Protein 2HY5 (pdb70)

Radius of gyration: 20.56 Å; Cα contacts (8 Å, |Δi|>4): 750; chains: 3; bounding box: 56×55×52 Å

B-factor: mean 17.81, std 13.57, range [3.97, 91.99]

InterPro domains:
  IPR003787 Sulphur relay, DsrE/F-like [PF02635] (1-128)
  IPR017463 Sulphur relay, TusD/DsrE [TIGR03012] (2-128)
  IPR027396 DsrEFH-like [G3DSA:3.40.1260.10] (1-128)
  IPR027396 DsrEFH-like [SSF75169] (1-128)

CATH classification: 3.40.1260.10

GO terms:
  GO:0019417 sulfur oxidation (P, IMP)

Structure (mmCIF, N/CA/C/O backbone):
data_2HY5
#
_entry.id   2HY5
#
_cell.length_a   98.745
_cell.length_b   68.008
_cell.length_c   61.957
_cell.angle_alpha   90.00
_cell.angle_beta   122.86
_cell.angle_gamma   90.00
#
_symmetry.space_group_name_H-M   'C 1 2 1'
#
loop_
_entity.id
_entity.type
_entity.pdbx_description
1 polymer 'Putative sulfurtransferase dsrE'
2 polymer 'Intracellular sulfur oxidation protein dsrF'
3 polymer DsrH
4 water water
#
loop_
_atom_site.group_PDB
_atom_site.id
_atom_site.type_symbol
_atom_site.label_atom_id
_atom_site.label_alt_id
_atom_site.label_comp_id
_atom_site.label_asym_id
_atom_site.label_entity_id
_atom_site.label_seq_id
_atom_site.pdbx_PDB_ins_code
_atom_site.Cartn_x
_atom_site.Cartn_y
_atom_site.Cartn_z
_atom_site.occupancy
_atom_site.B_iso_or_equiv
_atom_site.auth_seq_id
_atom_site.auth_comp_id
_atom_site.auth_asym_id
_atom_site.auth_atom_id
_atom_site.pdbx_PDB_model_num
ATOM 1 N N . MET A 1 1 ? 61.213 91.502 2.206 1.00 15.90 1 MET A N 1
ATOM 2 C CA . MET A 1 1 ? 60.696 91.411 3.599 1.00 15.79 1 MET A CA 1
ATOM 3 C C . MET A 1 1 ? 61.273 92.521 4.470 1.00 12.32 1 MET A C 1
ATOM 4 O O . MET A 1 1 ? 62.181 93.241 4.052 1.00 11.05 1 MET A O 1
ATOM 9 N N . LYS A 1 2 ? 60.730 92.652 5.678 1.00 10.58 2 LYS A N 1
ATOM 10 C CA . LYS A 1 2 ? 61.173 93.660 6.638 1.00 9.41 2 LYS A CA 1
ATOM 11 C C . LYS A 1 2 ? 61.951 92.983 7.768 1.00 9.21 2 LYS A C 1
ATOM 12 O O . LYS A 1 2 ? 61.499 91.988 8.331 1.00 8.59 2 LYS A O 1
ATOM 18 N N . PHE A 1 3 ? 63.112 93.542 8.095 1.00 7.23 3 PHE A N 1
ATOM 19 C CA . PHE A 1 3 ? 63.978 93.006 9.146 1.00 9.51 3 PHE A CA 1
ATOM 20 C C . PHE A 1 3 ? 64.116 93.904 10.361 1.00 10.44 3 PHE A C 1
ATOM 21 O O . PHE A 1 3 ? 64.093 95.127 10.254 1.00 11.84 3 PHE A O 1
ATOM 29 N N . ALA A 1 4 ? 64.275 93.267 11.515 1.00 6.52 4 ALA A N 1
ATOM 30 C CA . ALA A 1 4 ? 64.521 93.966 12.765 1.00 7.70 4 ALA A CA 1
ATOM 31 C C . ALA A 1 4 ? 65.860 93.357 13.169 1.00 7.35 4 ALA A C 1
ATOM 32 O O . ALA A 1 4 ? 65.964 92.139 13.309 1.00 9.10 4 ALA A O 1
ATOM 34 N N . LEU A 1 5 ? 66.892 94.183 13.315 1.00 7.49 5 LEU A N 1
ATOM 35 C CA . LEU A 1 5 ? 68.206 93.668 13.698 1.00 8.02 5 LEU A CA 1
ATOM 36 C C . LEU A 1 5 ? 68.561 94.105 15.110 1.00 9.08 5 LEU A C 1
ATOM 37 O O . LEU A 1 5 ? 68.392 95.265 15.468 1.00 8.59 5 LEU A O 1
ATOM 42 N N . GLN A 1 6 ? 69.057 93.164 15.905 1.00 8.84 6 GLN A N 1
ATOM 43 C CA . GLN A 1 6 ? 69.441 93.432 17.282 1.00 10.67 6 GLN A CA 1
ATOM 44 C C . GLN A 1 6 ? 70.927 93.114 17.420 1.00 10.18 6 GLN A C 1
ATOM 45 O O . GLN A 1 6 ? 71.371 92.046 17.000 1.00 8.83 6 GLN A O 1
ATOM 51 N N . ILE A 1 7 ? 71.688 94.048 17.987 1.00 6.26 7 ILE A N 1
ATOM 52 C CA . ILE A 1 7 ? 73.125 93.866 18.184 1.00 7.82 7 ILE A CA 1
ATOM 53 C C . ILE A 1 7 ? 73.394 93.993 19.682 1.00 7.83 7 ILE A C 1
ATOM 54 O O . ILE A 1 7 ? 73.100 95.026 20.282 1.00 7.47 7 ILE A O 1
ATOM 59 N N . ASN A 1 8 ? 73.954 92.938 20.275 1.00 7.64 8 ASN A N 1
ATOM 60 C CA . ASN A 1 8 ? 74.196 92.891 21.718 1.00 9.46 8 ASN A CA 1
ATOM 61 C C . ASN A 1 8 ? 75.609 93.113 22.225 1.00 9.65 8 ASN A C 1
ATOM 62 O O . ASN A 1 8 ? 75.828 93.113 23.439 1.00 11.41 8 ASN A O 1
ATOM 67 N N . GLU A 1 9 ? 76.567 93.291 21.328 1.00 7.13 9 GLU A N 1
ATOM 68 C CA . GLU A 1 9 ? 77.943 93.464 21.766 1.00 9.24 9 GLU A CA 1
ATOM 69 C C . GLU A 1 9 ? 78.592 94.736 21.272 1.00 8.96 9 GLU A C 1
ATOM 70 O O . GLU A 1 9 ? 78.206 95.289 20.243 1.00 7.74 9 GLU A O 1
ATOM 76 N N . GLY A 1 10 ? 79.603 95.177 22.014 1.00 10.36 10 GLY A N 1
ATOM 77 C CA . GLY A 1 10 ? 80.322 96.380 21.653 1.00 12.18 10 GLY A CA 1
ATOM 78 C C . GLY A 1 10 ? 81.187 96.196 20.421 1.00 10.73 10 GLY A C 1
ATOM 79 O O . GLY A 1 10 ? 81.501 95.066 20.032 1.00 12.22 10 GLY A O 1
ATOM 80 N N . PRO A 1 11 ? 81.592 97.302 19.783 1.00 9.74 11 PRO A N 1
ATOM 81 C CA . PRO A 1 11 ? 82.430 97.263 18.584 1.00 9.31 11 PRO A CA 1
ATOM 82 C C . PRO A 1 11 ? 83.828 96.712 18.866 1.00 10.12 11 PRO A C 1
ATOM 83 O O . PRO A 1 11 ? 84.391 96.935 19.939 1.00 9.12 11 PRO A O 1
ATOM 87 N N . TYR A 1 12 ? 84.361 95.979 17.892 1.00 9.69 12 TYR A N 1
ATOM 88 C CA . TYR A 1 12 ? 85.697 95.385 17.949 1.00 9.18 12 TYR A CA 1
ATOM 89 C C . TYR A 1 12 ? 85.881 94.213 18.905 1.00 7.94 12 TYR A C 1
ATOM 90 O O . TYR A 1 12 ? 86.450 93.195 18.517 1.00 9.19 12 TYR A O 1
ATOM 99 N N . GLN A 1 13 ? 85.401 94.345 20.140 1.00 8.42 13 GLN A N 1
ATOM 100 C CA . GLN A 1 13 ? 85.545 93.274 21.130 1.00 7.31 13 GLN A CA 1
ATOM 101 C C . GLN A 1 13 ? 84.978 91.959 20.601 1.00 6.96 13 GLN A C 1
ATOM 102 O O . GLN A 1 13 ? 85.566 90.902 20.792 1.00 5.55 13 GLN A O 1
ATOM 108 N N . HIS A 1 14 ? 83.819 92.036 19.955 1.00 7.04 14 HIS A N 1
ATOM 109 C CA . HIS A 1 14 ? 83.167 90.863 19.379 1.00 7.19 14 HIS A CA 1
ATOM 110 C C . HIS A 1 14 ? 82.811 91.157 17.928 1.00 6.58 14 HIS A C 1
ATOM 111 O O . HIS A 1 14 ? 82.545 92.305 17.565 1.00 7.92 14 HIS A O 1
ATOM 118 N N . GLN A 1 15 ? 82.799 90.121 17.095 1.00 7.15 15 GLN A N 1
ATOM 119 C CA . GLN A 1 15 ? 82.494 90.295 15.677 1.00 5.71 15 GLN A CA 1
ATOM 120 C C . GLN A 1 15 ? 81.025 90.611 15.396 1.00 6.28 15 GLN A C 1
ATOM 121 O O . GLN A 1 15 ? 80.676 91.013 14.287 1.00 6.33 15 GLN A O 1
ATOM 127 N N . ALA A 1 16 ? 80.176 90.441 16.404 1.00 8.01 16 ALA A N 1
ATOM 128 C CA . ALA A 1 16 ? 78.738 90.686 16.276 1.00 7.64 16 ALA A CA 1
ATOM 129 C C . ALA A 1 16 ? 78.368 91.929 15.465 1.00 7.26 16 ALA A C 1
ATOM 130 O O . ALA A 1 16 ? 77.613 91.835 14.501 1.00 8.28 16 ALA A O 1
ATOM 132 N N . SER A 1 17 ? 78.889 93.089 15.853 1.00 7.20 17 SER A N 1
ATOM 133 C CA . SER A 1 17 ? 78.570 94.321 15.142 1.00 8.92 17 SER A CA 1
ATOM 134 C C . SER A 1 17 ? 78.970 94.255 13.662 1.00 8.05 17 SER A C 1
ATOM 135 O O . SER A 1 17 ? 78.249 94.747 12.798 1.00 7.54 17 SER A O 1
ATOM 138 N N . ASP A 1 18 ? 80.122 93.655 13.374 1.00 5.40 18 ASP A N 1
ATOM 139 C CA . ASP A 1 18 ? 80.592 93.528 11.994 1.00 6.69 18 ASP A CA 1
ATOM 140 C C . ASP A 1 18 ? 79.691 92.582 11.204 1.00 6.14 18 ASP A C 1
ATOM 141 O O . ASP A 1 18 ? 79.345 92.844 10.052 1.00 7.70 18 ASP A O 1
ATOM 146 N N . SER A 1 19 ? 79.325 91.472 11.828 1.00 4.64 19 SER A N 1
ATOM 147 C CA . SER A 1 19 ? 78.463 90.501 11.166 1.00 5.42 19 SER A CA 1
ATOM 148 C C . SER A 1 19 ? 77.109 91.131 10.865 1.00 5.75 19 SER A C 1
ATOM 149 O O . SER A 1 19 ? 76.541 90.922 9.789 1.00 7.58 19 SER A O 1
ATOM 152 N N . ALA A 1 20 ? 76.598 91.900 11.820 1.00 4.98 20 ALA A N 1
ATOM 153 C CA . ALA A 1 20 ? 75.308 92.560 11.658 1.00 5.53 20 ALA A CA 1
ATOM 154 C C . ALA A 1 20 ? 75.388 93.571 10.524 1.00 5.63 20 ALA A C 1
ATOM 155 O O . ALA A 1 20 ? 74.456 93.707 9.735 1.00 5.52 20 ALA A O 1
ATOM 157 N N . TYR A 1 21 ? 76.504 94.285 10.449 1.00 7.09 21 TYR A N 1
ATOM 158 C CA . TYR A 1 21 ? 76.697 95.272 9.393 1.00 6.85 21 TYR A CA 1
ATOM 159 C C . TYR A 1 21 ? 76.694 94.610 8.015 1.00 7.09 21 TYR A C 1
ATOM 160 O O . TYR A 1 21 ? 75.989 95.052 7.099 1.00 7.84 21 TYR A O 1
ATOM 169 N N . GLN A 1 22 ? 77.483 93.549 7.863 1.00 5.33 22 GLN A N 1
ATOM 170 C CA . GLN A 1 22 ? 77.555 92.855 6.578 1.00 5.61 22 GLN A CA 1
ATOM 171 C C . GLN A 1 22 ? 76.205 92.256 6.200 1.00 3.97 22 GLN A C 1
ATOM 172 O O . GLN A 1 22 ? 75.839 92.240 5.028 1.00 5.69 22 GLN A O 1
ATOM 178 N N . PHE A 1 23 ? 75.465 91.767 7.189 1.00 6.53 23 PHE A N 1
ATOM 179 C CA . PHE A 1 23 ? 74.140 91.197 6.931 1.00 6.18 23 PHE A CA 1
ATOM 180 C C . PHE A 1 23 ? 73.200 92.306 6.459 1.00 6.91 23 PHE A C 1
ATOM 181 O O . PHE A 1 23 ? 72.481 92.151 5.473 1.00 7.18 23 PHE A O 1
ATOM 189 N N . ALA A 1 24 ? 73.208 93.423 7.180 1.00 5.92 24 ALA A N 1
ATOM 190 C CA . ALA A 1 24 ? 72.357 94.557 6.844 1.00 8.02 24 ALA A CA 1
ATOM 191 C C . ALA A 1 24 ? 72.640 95.060 5.442 1.00 7.84 24 ALA A C 1
ATOM 192 O O . ALA A 1 24 ? 71.716 95.288 4.657 1.00 8.47 24 ALA A O 1
ATOM 194 N N . LYS A 1 25 ? 73.917 95.250 5.133 1.00 7.86 25 LYS A N 1
ATOM 195 C CA . LYS A 1 25 ? 74.298 95.745 3.820 1.00 9.15 25 LYS A CA 1
ATOM 196 C C . LYS A 1 25 ? 73.817 94.801 2.730 1.00 9.25 25 LYS A C 1
ATOM 197 O O . LYS A 1 25 ? 73.272 95.232 1.715 1.00 11.27 25 LYS A O 1
ATOM 203 N N . ALA A 1 26 ? 74.004 93.504 2.946 1.00 8.62 26 ALA A N 1
ATOM 204 C CA . ALA A 1 26 ? 73.587 92.524 1.952 1.00 8.22 26 ALA A CA 1
ATOM 205 C C . ALA A 1 26 ? 72.071 92.503 1.780 1.00 7.45 26 ALA A C 1
ATOM 206 O O . ALA A 1 26 ? 71.565 92.359 0.664 1.00 7.93 26 ALA A O 1
ATOM 208 N N . ALA A 1 27 ? 71.349 92.648 2.886 1.00 6.85 27 ALA A N 1
ATOM 209 C CA . ALA A 1 27 ? 69.894 92.640 2.856 1.00 5.77 27 ALA A CA 1
ATOM 210 C C . ALA A 1 27 ? 69.383 93.888 2.145 1.00 7.43 27 ALA A C 1
ATOM 211 O O . ALA A 1 27 ? 68.454 93.818 1.344 1.00 6.64 27 ALA A O 1
ATOM 213 N N . LEU A 1 28 ? 70.001 95.025 2.445 1.00 7.13 28 LEU A N 1
ATOM 214 C CA . LEU A 1 28 ? 69.604 96.289 1.838 1.00 8.49 28 LEU A CA 1
ATOM 215 C C . LEU A 1 28 ? 69.859 96.316 0.340 1.00 10.77 28 LEU A C 1
ATOM 216 O O . LEU A 1 28 ? 69.071 96.888 -0.417 1.00 12.02 28 LEU A O 1
ATOM 221 N N . GLU A 1 29 ? 70.948 95.690 -0.096 1.00 9.29 29 GLU A N 1
ATOM 222 C CA . GLU A 1 29 ? 71.269 95.661 -1.521 1.00 13.25 29 GLU A CA 1
ATOM 223 C C . GLU A 1 29 ? 70.298 94.759 -2.278 1.00 13.53 29 GLU A C 1
ATOM 224 O O . GLU A 1 29 ? 70.153 94.877 -3.496 1.00 14.07 29 GLU A O 1
ATOM 230 N N . LYS A 1 30 ? 69.630 93.871 -1.546 1.00 11.88 30 LYS A N 1
ATOM 231 C CA . LYS A 1 30 ? 68.648 92.956 -2.128 1.00 13.88 30 LYS A CA 1
ATOM 232 C C . LYS A 1 30 ? 67.264 93.596 -2.192 1.00 14.54 30 LYS A C 1
ATOM 233 O O . LYS A 1 30 ? 66.325 93.005 -2.725 1.00 16.29 30 LYS A O 1
ATOM 239 N N . GLY A 1 31 ? 67.135 94.795 -1.632 1.00 14.15 31 GLY A N 1
ATOM 240 C CA . GLY A 1 31 ? 65.854 95.478 -1.651 1.00 13.55 31 GLY A CA 1
ATOM 241 C C . GLY A 1 31 ? 65.000 95.243 -0.422 1.00 14.41 31 GLY A C 1
ATOM 242 O O . GLY A 1 31 ? 63.874 95.738 -0.341 1.00 14.69 31 GLY A O 1
ATOM 243 N N . HIS A 1 32 ? 65.514 94.478 0.536 1.00 9.24 32 HIS A N 1
ATOM 244 C CA . HIS A 1 32 ? 64.755 94.213 1.750 1.00 9.19 32 HIS A CA 1
ATOM 245 C C . HIS A 1 32 ? 64.787 95.448 2.625 1.00 8.13 32 HIS A C 1
ATOM 246 O O . HIS A 1 32 ? 65.723 96.247 2.563 1.00 9.21 32 HIS A O 1
ATOM 253 N N . GLU A 1 33 ? 63.760 95.604 3.445 1.00 9.23 33 GLU A N 1
ATOM 254 C CA . GLU A 1 33 ? 63.689 96.744 4.337 1.00 10.68 33 GLU A CA 1
ATOM 255 C C . GLU A 1 33 ? 64.222 96.391 5.720 1.00 10.58 33 GLU A C 1
ATOM 256 O O . GLU A 1 33 ? 63.952 95.312 6.241 1.00 10.56 33 GLU A O 1
ATOM 262 N N . ILE A 1 34 ? 65.001 97.291 6.301 1.00 9.82 34 ILE A N 1
ATOM 263 C CA . ILE A 1 34 ? 65.493 97.088 7.654 1.00 10.83 34 ILE A CA 1
ATOM 264 C C . ILE A 1 34 ? 64.685 98.119 8.431 1.00 11.13 34 ILE A C 1
ATOM 265 O O . ILE A 1 34 ? 64.951 99.320 8.364 1.00 12.39 34 ILE A O 1
ATOM 270 N N . PHE A 1 35 ? 63.665 97.635 9.127 1.00 8.95 35 PHE A N 1
ATOM 271 C CA . PHE A 1 35 ? 62.762 98.480 9.890 1.00 9.30 35 PHE A CA 1
ATOM 272 C C . PHE A 1 35 ? 63.462 99.230 11.016 1.00 10.10 35 PHE A C 1
ATOM 273 O O . PHE A 1 35 ? 63.115 100.372 11.317 1.00 10.40 35 PHE A O 1
ATOM 281 N N . ARG A 1 36 ? 64.446 98.586 11.636 1.00 8.93 36 ARG A N 1
ATOM 282 C CA . ARG A 1 36 ? 65.171 99.209 12.734 1.00 7.70 36 ARG A CA 1
ATOM 283 C C . ARG A 1 36 ? 66.381 98.372 13.131 1.00 7.63 36 ARG A C 1
ATOM 284 O O . ARG A 1 36 ? 66.347 97.146 13.051 1.00 8.44 36 ARG A O 1
ATOM 292 N N . VAL A 1 37 ? 67.451 99.054 13.522 1.00 7.92 37 VAL A N 1
ATOM 293 C CA . VAL A 1 37 ? 68.668 98.409 13.993 1.00 8.83 37 VAL A CA 1
ATOM 294 C C . VAL A 1 37 ? 68.687 98.820 15.457 1.00 9.27 37 VAL A C 1
ATOM 295 O O . VAL A 1 37 ? 68.795 100.006 15.775 1.00 8.47 37 VAL A O 1
ATOM 299 N N . PHE A 1 38 ? 68.559 97.843 16.344 1.00 7.71 38 PHE A N 1
ATOM 300 C CA . PHE A 1 38 ? 68.511 98.127 17.767 1.00 8.62 38 PHE A CA 1
ATOM 301 C C . PHE A 1 38 ? 69.745 97.631 18.510 1.00 8.14 38 PHE A C 1
ATOM 302 O O . PHE A 1 38 ? 70.104 96.460 18.418 1.00 8.73 38 PHE A O 1
ATOM 310 N N . PHE A 1 39 ? 70.396 98.538 19.232 1.00 4.94 39 PHE A N 1
ATOM 311 C CA . PHE A 1 39 ? 71.588 98.187 19.993 1.00 6.27 39 PHE A CA 1
ATOM 312 C C . PHE A 1 39 ? 71.238 98.026 21.464 1.00 7.14 39 PHE A C 1
ATOM 313 O O . PHE A 1 39 ? 70.694 98.939 22.089 1.00 6.62 39 PHE A O 1
ATOM 321 N N . TYR A 1 40 ? 71.548 96.851 22.008 1.00 4.75 40 TYR A N 1
ATOM 322 C CA . TYR A 1 40 ? 71.251 96.532 23.401 1.00 4.70 40 TYR A CA 1
ATOM 323 C C . TYR A 1 40 ? 72.504 95.985 24.091 1.00 5.33 40 TYR A C 1
ATOM 324 O O . TYR A 1 40 ? 73.476 95.641 23.423 1.00 5.18 40 TYR A O 1
ATOM 333 N N . HIS A 1 41 ? 72.474 95.893 25.418 1.00 6.69 41 HIS A N 1
ATOM 334 C CA . HIS A 1 41 ? 73.636 95.421 26.182 1.00 6.89 41 HIS A CA 1
ATOM 335 C C . HIS A 1 41 ? 74.835 96.284 25.761 1.00 7.65 41 HIS A C 1
ATOM 336 O O . HIS A 1 41 ? 74.676 97.473 25.490 1.00 7.50 41 HIS A O 1
ATOM 343 N N . ASP A 1 42 ? 76.026 95.691 25.700 1.00 5.88 42 ASP A N 1
ATOM 344 C CA . ASP A 1 42 ? 77.224 96.426 25.285 1.00 8.42 42 ASP A CA 1
ATOM 345 C C . ASP A 1 42 ? 77.089 96.931 23.850 1.00 7.54 42 ASP A C 1
ATOM 346 O O . ASP A 1 42 ? 77.914 97.710 23.375 1.00 7.86 42 ASP A O 1
ATOM 351 N N . GLY A 1 43 ? 76.044 96.479 23.164 1.00 6.12 43 GLY A N 1
ATOM 352 C CA . GLY A 1 43 ? 75.812 96.912 21.800 1.00 6.18 43 GLY A CA 1
ATOM 353 C C . GLY A 1 43 ? 75.653 98.418 21.709 1.00 5.90 43 GLY A C 1
ATOM 354 O O . GLY A 1 43 ? 75.944 99.014 20.673 1.00 5.10 43 GLY A O 1
ATOM 355 N N . VAL A 1 44 ? 75.197 99.046 22.787 1.00 7.58 44 VAL A N 1
ATOM 356 C CA . VAL A 1 44 ? 75.015 100.494 22.768 1.00 7.76 44 VAL A CA 1
ATOM 357 C C . VAL A 1 44 ? 76.323 101.238 22.491 1.00 7.53 44 VAL A C 1
ATOM 358 O O . VAL A 1 44 ? 76.306 102.383 22.033 1.00 7.79 44 VAL A O 1
ATOM 362 N N . ASN A 1 45 ? 77.454 100.584 22.743 1.00 6.47 45 ASN A N 1
ATOM 363 C CA . ASN A 1 45 ? 78.751 101.215 22.531 1.00 7.18 45 ASN A CA 1
ATOM 364 C C . ASN A 1 45 ? 79.113 101.413 21.054 1.00 7.41 45 ASN A C 1
ATOM 365 O O . ASN A 1 45 ? 80.156 101.988 20.733 1.00 6.86 45 ASN A O 1
ATOM 370 N N . ASN A 1 46 ? 78.247 100.943 20.158 1.00 5.36 46 ASN A N 1
ATOM 371 C CA . ASN A 1 46 ? 78.469 101.110 18.723 1.00 7.15 46 ASN A CA 1
ATOM 372 C C . ASN A 1 46 ? 77.997 102.491 18.291 1.00 7.39 46 ASN A C 1
ATOM 373 O O . ASN A 1 46 ? 78.101 102.845 17.117 1.00 7.68 46 ASN A O 1
ATOM 378 N N . SER A 1 47 ? 77.489 103.269 19.240 1.00 7.53 47 SER A N 1
ATOM 379 C CA . SER A 1 47 ? 76.950 104.583 18.910 1.00 7.93 47 SER A CA 1
ATOM 380 C C . SER A 1 47 ? 77.761 105.791 19.361 1.00 7.95 47 SER A C 1
ATOM 381 O O . SER A 1 47 ? 77.309 106.925 19.204 1.00 9.39 47 SER A O 1
ATOM 384 N N . THR A 1 48 ? 78.944 105.568 19.920 1.00 8.15 48 THR A N 1
ATOM 385 C CA . THR A 1 48 ? 79.764 106.688 20.369 1.00 9.06 48 THR A CA 1
ATOM 386 C C . THR A 1 48 ? 80.551 107.303 19.218 1.00 8.59 48 THR A C 1
AT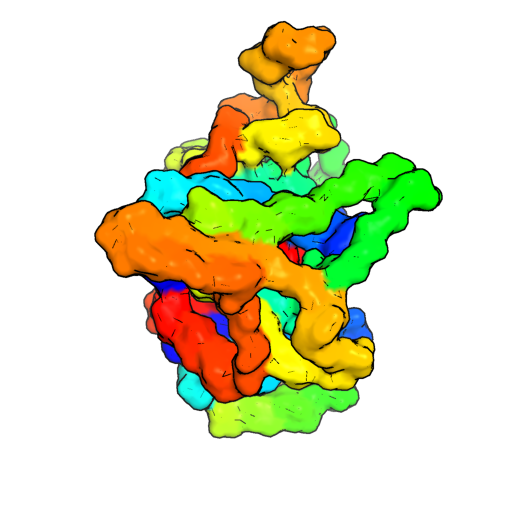OM 387 O O . THR A 1 48 ? 81.047 106.592 18.348 1.00 8.96 48 THR A O 1
ATOM 391 N N . ARG A 1 49 ? 80.668 108.627 19.226 1.00 7.67 49 ARG A N 1
ATOM 392 C CA . ARG A 1 49 ? 81.394 109.348 18.181 1.00 7.07 49 ARG A CA 1
ATOM 393 C C . ARG A 1 49 ? 82.841 109.602 18.595 1.00 8.50 49 ARG A C 1
ATOM 394 O O . ARG A 1 49 ? 83.599 110.229 17.861 1.00 8.90 49 ARG A O 1
ATOM 402 N N . LEU A 1 50 ? 83.224 109.090 19.760 1.00 7.26 50 LEU A N 1
ATOM 403 C CA . LEU A 1 50 ? 84.566 109.311 20.275 1.00 7.40 50 LEU A CA 1
ATOM 404 C C . LEU A 1 50 ? 85.634 108.281 19.912 1.00 7.47 50 LEU A C 1
ATOM 405 O O . LEU A 1 50 ? 86.736 108.329 20.455 1.00 9.12 50 LEU A O 1
ATOM 410 N N . THR A 1 51 ? 85.334 107.363 18.996 1.00 9.25 51 THR A N 1
ATOM 411 C CA . THR A 1 51 ? 86.343 106.372 18.620 1.00 10.35 51 THR A CA 1
ATOM 412 C C . THR A 1 51 ? 87.333 106.895 17.576 1.00 11.56 51 THR A C 1
ATOM 413 O O . THR A 1 51 ? 86.989 107.700 16.714 1.00 12.35 51 THR A O 1
ATOM 417 N N . THR A 1 52 ? 88.574 106.431 17.675 1.00 10.51 52 THR A N 1
ATOM 418 C CA . THR A 1 52 ? 89.629 106.802 16.736 1.00 12.10 52 THR A CA 1
ATOM 419 C C . THR A 1 52 ? 90.377 105.505 16.449 1.00 12.94 52 THR A C 1
ATOM 420 O O . THR A 1 52 ? 91.529 105.330 16.845 1.00 13.47 52 THR A O 1
ATOM 424 N N . PRO A 1 53 ? 89.714 104.563 15.761 1.00 12.59 53 PRO A N 1
ATOM 425 C CA . PRO A 1 53 ? 90.329 103.274 15.436 1.00 14.65 53 PRO A CA 1
ATOM 426 C C . PRO A 1 53 ? 91.447 103.432 14.421 1.00 15.21 53 PRO A C 1
ATOM 427 O O . PRO A 1 53 ? 91.520 104.443 13.715 1.00 15.51 53 PRO A O 1
ATOM 431 N N . PRO A 1 54 ? 92.339 102.433 14.340 1.00 14.12 54 PRO A N 1
ATOM 432 C CA . PRO A 1 54 ? 93.461 102.458 13.398 1.00 15.96 54 PRO A CA 1
ATOM 433 C C . PRO A 1 54 ? 92.943 102.755 11.990 1.00 15.62 54 PRO A C 1
ATOM 434 O O . PRO A 1 54 ? 91.912 102.228 11.582 1.00 13.63 54 PRO A O 1
ATOM 438 N N . GLN A 1 55 ? 93.666 103.593 11.254 1.00 20.23 55 GLN A N 1
ATOM 439 C CA . GLN A 1 55 ? 93.267 103.980 9.906 1.00 23.03 55 GLN A CA 1
ATOM 440 C C . GLN A 1 55 ? 93.332 102.873 8.853 1.00 23.54 55 GLN A C 1
ATOM 441 O O . GLN A 1 55 ? 92.675 102.963 7.816 1.00 23.76 55 GLN A O 1
ATOM 447 N N . ASP A 1 56 ? 94.110 101.829 9.115 1.00 25.51 56 ASP A N 1
ATOM 448 C CA . ASP A 1 56 ? 94.230 100.737 8.155 1.00 26.92 56 ASP A CA 1
ATOM 449 C C . ASP A 1 56 ? 93.188 99.636 8.354 1.00 26.03 56 ASP A C 1
ATOM 450 O O . ASP A 1 56 ? 93.294 98.558 7.767 1.00 26.44 56 ASP A O 1
ATOM 455 N N . ASP A 1 57 ? 92.183 99.905 9.181 1.00 21.68 57 ASP A N 1
ATOM 456 C CA . ASP A 1 57 ? 91.123 98.934 9.426 1.00 19.74 57 ASP A CA 1
ATOM 457 C C . ASP A 1 57 ? 89.785 99.668 9.446 1.00 17.87 57 ASP A C 1
ATOM 458 O O . ASP A 1 57 ? 89.747 100.898 9.488 1.00 15.50 57 ASP A O 1
ATOM 463 N N . ARG A 1 58 ? 88.690 98.919 9.425 1.00 16.11 58 ARG A N 1
ATOM 464 C CA . ARG A 1 58 ? 87.376 99.541 9.394 1.00 13.89 58 ARG A CA 1
ATOM 465 C C . ARG A 1 58 ? 87.015 100.362 10.627 1.00 12.44 58 ARG A C 1
ATOM 466 O O . ARG A 1 58 ? 87.439 100.071 11.748 1.00 12.72 58 ARG A O 1
ATOM 474 N N . HIS A 1 59 ? 86.228 101.404 10.383 1.00 10.11 59 HIS A N 1
ATOM 475 C CA . HIS A 1 59 ? 85.746 102.306 11.418 1.00 8.95 59 HIS A CA 1
ATOM 476 C C . HIS A 1 59 ? 84.290 101.887 11.590 1.00 8.19 59 HIS A C 1
ATOM 477 O O . HIS A 1 59 ? 83.411 102.337 10.863 1.00 9.59 59 HIS A O 1
ATOM 484 N N . ILE A 1 60 ? 84.047 100.999 12.543 1.00 7.35 60 ILE A N 1
ATOM 485 C CA . ILE A 1 60 ? 82.707 100.486 12.773 1.00 6.68 60 ILE A CA 1
ATOM 486 C C . ILE A 1 60 ? 81.607 101.531 12.947 1.00 6.14 60 ILE A C 1
ATOM 487 O O . ILE A 1 60 ? 80.559 101.444 12.308 1.00 6.42 60 ILE A O 1
ATOM 492 N N . VAL A 1 61 ? 81.832 102.516 13.805 1.00 5.66 61 VAL A N 1
ATOM 493 C CA . VAL A 1 61 ? 80.808 103.524 14.027 1.00 5.29 61 VAL A CA 1
ATOM 494 C C . VAL A 1 61 ? 80.498 104.332 12.776 1.00 5.66 61 VAL A C 1
ATOM 495 O O . VAL A 1 61 ? 79.332 104.481 12.413 1.00 8.14 61 VAL A O 1
ATOM 499 N N . ASN A 1 62 ? 81.530 104.855 12.119 1.00 8.23 62 ASN A N 1
ATOM 500 C CA . ASN A 1 62 ? 81.312 105.656 10.920 1.00 8.87 62 ASN A CA 1
ATOM 501 C C . ASN A 1 62 ? 80.709 104.845 9.788 1.00 10.30 62 ASN A C 1
ATOM 502 O O . ASN A 1 62 ? 79.919 105.360 9.001 1.00 9.06 62 ASN A O 1
ATOM 507 N N . ARG A 1 63 ? 81.086 103.575 9.715 1.00 9.68 63 ARG A N 1
ATOM 508 C CA . ARG A 1 63 ? 80.582 102.684 8.680 1.00 9.47 63 ARG A CA 1
ATOM 509 C C . ARG A 1 63 ? 79.076 102.475 8.858 1.00 8.70 63 ARG A C 1
ATOM 510 O O . ARG A 1 63 ? 78.321 102.486 7.887 1.00 8.48 63 ARG A O 1
ATOM 518 N N . TRP A 1 64 ? 78.641 102.285 10.101 1.00 5.65 64 TRP A N 1
ATOM 519 C CA . TRP A 1 64 ? 77.215 102.123 10.390 1.00 6.50 64 TRP A CA 1
ATOM 520 C C . TRP A 1 64 ? 76.505 103.425 10.020 1.00 5.79 64 TRP A C 1
ATOM 521 O O . TRP A 1 64 ? 75.423 103.417 9.437 1.00 7.84 64 TRP A O 1
ATOM 532 N N . ALA A 1 65 ? 77.121 104.549 10.372 1.00 7.14 65 ALA A N 1
ATOM 533 C CA . ALA A 1 65 ? 76.533 105.854 10.089 1.00 8.03 65 ALA A CA 1
ATOM 534 C C . ALA A 1 65 ? 76.390 106.097 8.589 1.00 8.81 65 ALA A C 1
ATOM 535 O O . ALA A 1 65 ? 75.394 106.672 8.138 1.00 9.05 65 ALA A O 1
ATOM 537 N N . GLU A 1 66 ? 77.383 105.661 7.819 1.00 11.77 66 GLU A N 1
ATOM 538 C CA . GLU A 1 66 ? 77.343 105.828 6.371 1.00 11.40 66 GLU A CA 1
ATOM 539 C C . GLU A 1 66 ? 76.224 104.973 5.785 1.00 10.96 66 GLU A C 1
ATOM 540 O O . GLU A 1 66 ? 75.520 105.395 4.866 1.00 8.90 66 GLU A O 1
ATOM 546 N N . LEU A 1 67 ? 76.054 103.772 6.325 1.00 8.10 67 LEU A N 1
ATOM 547 C CA . LEU A 1 67 ? 75.007 102.885 5.842 1.00 7.60 67 LEU A CA 1
ATOM 548 C C . LEU A 1 67 ? 73.645 103.491 6.162 1.00 6.81 67 LEU A C 1
ATOM 549 O O . LEU A 1 67 ? 72.726 103.453 5.343 1.00 7.62 67 LEU A O 1
ATOM 554 N N . ALA A 1 68 ? 73.522 104.059 7.357 1.00 9.08 68 ALA A N 1
ATOM 555 C CA . ALA A 1 68 ? 72.268 104.670 7.782 1.00 10.16 68 ALA A CA 1
ATOM 556 C C . ALA A 1 68 ? 71.922 105.870 6.899 1.00 11.31 68 ALA A C 1
ATOM 557 O O . ALA A 1 68 ? 70.755 106.101 6.580 1.00 11.76 68 ALA A O 1
ATOM 559 N N . GLU A 1 69 ? 72.940 106.625 6.500 1.00 13.70 69 GLU A N 1
ATOM 560 C CA . GLU A 1 69 ? 72.728 107.795 5.653 1.00 14.45 69 GLU A CA 1
ATOM 561 C C . GLU A 1 69 ? 72.221 107.362 4.282 1.00 14.15 69 GLU A C 1
ATOM 562 O O . GLU A 1 69 ? 71.214 107.876 3.785 1.00 13.18 69 GLU A O 1
ATOM 568 N N . GLN A 1 70 ? 72.914 106.397 3.690 1.00 12.07 70 GLN A N 1
ATOM 569 C CA . GLN A 1 70 ? 72.562 105.884 2.370 1.00 11.81 70 GLN A CA 1
ATOM 570 C C . GLN A 1 70 ? 71.187 105.227 2.285 1.00 12.42 70 GLN A C 1
ATOM 571 O O . GLN A 1 70 ? 70.471 105.416 1.302 1.00 11.30 70 GLN A O 1
ATOM 577 N N . TYR A 1 71 ? 70.817 104.464 3.308 1.00 8.37 71 TYR A N 1
ATOM 578 C CA . TYR A 1 71 ? 69.534 103.771 3.310 1.00 8.47 71 TYR A CA 1
ATOM 579 C C . TYR A 1 71 ? 68.489 104.326 4.274 1.00 10.43 71 TYR A C 1
ATOM 580 O O . TYR A 1 71 ? 67.404 103.754 4.409 1.00 11.82 71 TYR A O 1
ATOM 589 N N . GLU A 1 72 ? 68.808 105.434 4.935 1.00 10.32 72 GLU A N 1
ATOM 590 C CA . GLU A 1 72 ? 67.893 106.066 5.886 1.00 13.35 72 GLU A CA 1
ATOM 591 C C . GLU A 1 72 ? 67.419 105.083 6.957 1.00 12.62 72 GLU A C 1
ATOM 592 O O . GLU A 1 72 ? 66.218 104.892 7.161 1.00 12.78 72 GLU A O 1
ATOM 598 N N . LEU A 1 73 ? 68.376 104.471 7.644 1.00 12.86 73 LEU A N 1
ATOM 599 C CA . LEU A 1 73 ? 68.070 103.494 8.681 1.00 13.22 73 LEU A CA 1
ATOM 600 C C . LEU A 1 73 ? 67.785 104.125 10.040 1.00 12.63 73 LEU A C 1
ATOM 601 O O . LEU A 1 73 ? 68.370 105.145 10.400 1.00 14.11 73 LEU A O 1
ATOM 606 N N . ASP A 1 74 ? 66.875 103.504 10.783 1.00 11.31 74 ASP A N 1
ATOM 607 C CA . ASP A 1 74 ? 66.523 103.964 12.119 1.00 10.14 74 ASP A CA 1
ATOM 608 C C . ASP A 1 74 ? 67.396 103.161 13.085 1.00 10.77 74 ASP A C 1
ATOM 609 O O . ASP A 1 74 ? 67.120 101.997 13.370 1.00 10.67 74 ASP A O 1
ATOM 614 N N . MET A 1 75 ? 68.466 103.792 13.558 1.00 10.00 75 MET A N 1
ATOM 615 C CA . MET A 1 75 ? 69.403 103.157 14.476 1.00 10.29 75 MET A CA 1
ATOM 616 C C . MET A 1 75 ? 69.046 103.608 15.879 1.00 11.46 75 MET A C 1
ATOM 617 O O . MET A 1 75 ? 69.146 104.793 16.204 1.00 10.38 75 MET A O 1
ATOM 622 N N . VAL A 1 76 ? 68.637 102.656 16.709 1.00 6.84 76 VAL A N 1
ATOM 623 C CA . VAL A 1 76 ? 68.213 102.968 18.062 1.00 6.12 76 VAL A CA 1
ATOM 624 C C . VAL A 1 76 ? 69.093 102.334 19.128 1.00 8.02 76 VAL A C 1
ATOM 625 O O . VAL A 1 76 ? 69.477 101.164 19.030 1.00 4.55 76 VAL A O 1
ATOM 629 N N . VAL A 1 77 ? 69.409 103.131 20.143 1.00 8.33 77 VAL A N 1
ATOM 630 C CA . VAL A 1 77 ? 70.229 102.696 21.271 1.00 8.61 77 VAL A CA 1
ATOM 631 C C . VAL A 1 77 ? 69.374 102.698 22.536 1.00 8.29 77 VAL A C 1
ATOM 632 O O . VAL A 1 77 ? 68.747 103.707 22.871 1.00 8.15 77 VAL A O 1
ATOM 636 N N . CYS A 1 78 ? 69.342 101.565 23.236 1.00 8.55 78 CYS A N 1
ATOM 637 C CA . CYS A 1 78 ? 68.556 101.436 24.459 1.00 8.61 78 CYS A CA 1
ATOM 638 C C . CYS A 1 78 ? 69.005 102.425 25.533 1.00 7.92 78 CYS A C 1
ATOM 639 O O . CYS A 1 78 ? 70.178 102.460 25.904 1.00 7.50 78 CYS A O 1
ATOM 642 N N . VAL A 1 79 ? 68.067 103.214 26.045 1.00 8.65 79 VAL A N 1
ATOM 643 C CA . VAL A 1 79 ? 68.396 104.204 27.066 1.00 9.50 79 VAL A CA 1
ATOM 644 C C . VAL A 1 79 ? 68.897 103.592 28.374 1.00 10.25 79 VAL A C 1
ATOM 645 O O . VAL A 1 79 ? 69.852 104.090 28.969 1.00 8.57 79 VAL A O 1
ATOM 649 N N . ALA A 1 80 ? 68.256 102.514 28.818 1.00 12.34 80 ALA A N 1
ATOM 650 C CA . ALA A 1 80 ? 68.637 101.845 30.061 1.00 12.41 80 ALA A CA 1
ATOM 651 C C . ALA A 1 80 ? 70.063 101.318 29.979 1.00 11.64 80 ALA A C 1
ATOM 652 O O . ALA A 1 80 ? 70.881 101.553 30.873 1.00 11.01 80 ALA A O 1
ATOM 654 N N . ALA A 1 81 ? 70.355 100.603 28.899 1.00 8.68 81 ALA A N 1
ATOM 655 C CA . ALA A 1 81 ? 71.684 100.050 28.686 1.00 8.26 81 ALA A CA 1
ATOM 656 C C . ALA A 1 81 ? 72.704 101.172 28.470 1.00 9.21 81 ALA A C 1
ATOM 657 O O . ALA A 1 81 ? 73.858 101.057 28.873 1.00 8.19 81 ALA A O 1
ATOM 659 N N . ALA A 1 82 ? 72.274 102.261 27.838 1.00 7.36 82 ALA A N 1
ATOM 660 C CA . ALA A 1 82 ? 73.164 103.395 27.592 1.00 8.38 82 ALA A CA 1
ATOM 661 C C . ALA A 1 82 ? 73.540 104.118 28.890 1.00 8.93 82 ALA A C 1
ATOM 662 O O . ALA A 1 82 ? 74.684 104.532 29.069 1.00 8.59 82 ALA A O 1
ATOM 664 N N . GLN A 1 83 ? 72.575 104.269 29.794 1.00 11.72 83 GLN A N 1
ATOM 665 C CA . GLN A 1 83 ? 72.827 104.942 31.064 1.00 12.61 83 GLN A CA 1
ATOM 666 C C . GLN A 1 83 ? 73.808 104.154 31.914 1.00 13.29 83 GLN A C 1
ATOM 667 O O . GLN A 1 83 ? 74.641 104.719 32.613 1.00 14.34 83 GLN A O 1
ATOM 673 N N . ARG A 1 84 ? 73.706 102.837 31.842 1.00 11.10 84 ARG A N 1
ATOM 674 C CA . ARG A 1 84 ? 74.578 101.970 32.611 1.00 13.77 84 ARG A CA 1
ATOM 675 C C . ARG A 1 84 ? 76.008 102.019 32.078 1.00 11.78 84 ARG A C 1
ATOM 676 O O . ARG A 1 84 ? 76.970 101.946 32.843 1.00 12.60 84 ARG A O 1
ATOM 684 N N . ARG A 1 85 ? 76.143 102.182 30.767 1.00 9.27 85 ARG A N 1
ATOM 685 C CA . ARG A 1 85 ? 77.452 102.166 30.132 1.00 8.22 85 ARG A CA 1
ATOM 686 C C . ARG A 1 85 ? 78.110 103.484 29.739 1.00 9.20 85 ARG A C 1
ATOM 687 O O . ARG A 1 85 ? 79.293 103.505 29.393 1.00 8.23 85 ARG A O 1
ATOM 695 N N . GLY A 1 86 ? 77.361 104.578 29.779 1.00 9.47 86 GLY A N 1
ATOM 696 C CA . GLY A 1 86 ? 77.959 105.855 29.444 1.00 10.38 86 GLY A CA 1
ATOM 697 C C . GLY A 1 86 ? 77.731 106.406 28.050 1.00 9.12 86 GLY A C 1
ATOM 698 O O . GLY A 1 86 ? 78.597 107.103 27.530 1.00 10.36 86 GLY A O 1
ATOM 699 N N . ILE A 1 87 ? 76.600 106.088 27.430 1.00 7.04 87 ILE A N 1
ATOM 700 C CA . ILE A 1 87 ? 76.293 106.637 26.110 1.00 7.23 87 ILE A CA 1
ATOM 701 C C . ILE A 1 87 ? 75.312 107.755 26.432 1.00 8.27 87 ILE A C 1
ATOM 702 O O . ILE A 1 87 ? 74.245 107.513 27.004 1.00 9.01 87 ILE A O 1
ATOM 707 N N . VAL A 1 88 ? 75.681 108.978 26.068 1.00 6.03 88 VAL A N 1
ATOM 708 C CA . VAL A 1 88 ? 74.878 110.147 26.397 1.00 6.71 88 VAL A CA 1
ATOM 709 C C . VAL A 1 88 ? 74.617 111.121 25.254 1.00 7.34 88 VAL A C 1
ATOM 710 O O . VAL A 1 88 ? 75.534 111.483 24.519 1.00 6.45 88 VAL A O 1
ATOM 714 N N . ASP A 1 89 ? 73.360 111.537 25.106 1.00 9.23 89 ASP A N 1
ATOM 715 C CA . ASP A 1 89 ? 73.008 112.532 24.099 1.00 12.58 89 ASP A CA 1
ATOM 716 C C . ASP A 1 89 ? 72.644 113.794 24.878 1.00 13.59 89 ASP A C 1
ATOM 717 O O . ASP A 1 89 ? 72.718 113.803 26.103 1.00 13.44 89 ASP A O 1
ATOM 722 N N . GLU A 1 90 ? 72.249 114.853 24.181 1.00 15.41 90 GLU A N 1
ATOM 723 C CA . GLU A 1 90 ? 71.911 116.108 24.851 1.00 18.67 90 GL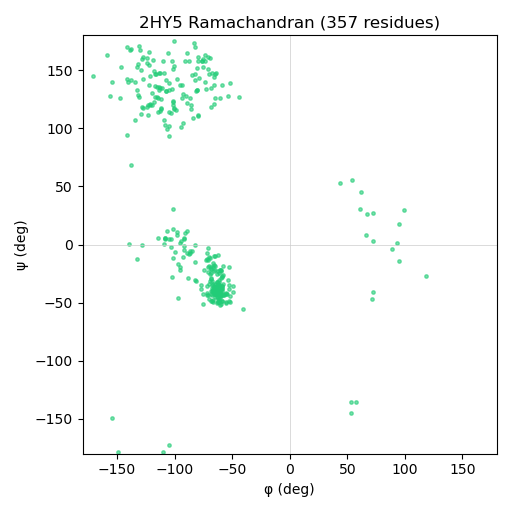U A CA 1
ATOM 724 C C . GLU A 1 90 ? 70.887 115.977 25.978 1.00 18.13 90 GLU A C 1
ATOM 725 O O . GLU A 1 90 ? 71.096 116.500 27.077 1.00 18.41 90 GLU A O 1
ATOM 731 N N . GLY A 1 91 ? 69.784 115.287 25.709 1.00 20.16 91 GLY A N 1
ATOM 732 C CA . GLY A 1 91 ? 68.755 115.120 26.722 1.00 20.02 91 GLY A CA 1
ATOM 733 C C . GLY A 1 91 ? 69.270 114.439 27.975 1.00 20.36 91 GLY A C 1
ATOM 734 O O . GLY A 1 91 ? 69.035 114.904 29.093 1.00 20.64 91 GLY A O 1
ATOM 735 N N . GLU A 1 92 ? 69.979 113.332 27.785 1.00 16.55 92 GLU A N 1
ATOM 736 C CA . GLU A 1 92 ? 70.537 112.575 28.898 1.00 16.13 92 GLU A CA 1
ATOM 737 C C . GLU A 1 92 ? 71.530 113.399 29.713 1.00 15.41 92 GLU A C 1
ATOM 738 O O . GLU A 1 92 ? 71.522 113.350 30.941 1.00 14.90 92 GLU A O 1
ATOM 744 N N . ALA A 1 93 ? 72.388 114.150 29.027 1.00 16.36 93 ALA A N 1
ATOM 745 C CA . ALA A 1 93 ? 73.390 114.969 29.704 1.00 16.36 93 ALA A CA 1
ATOM 746 C C . ALA A 1 93 ? 72.730 115.952 30.666 1.00 18.68 93 ALA A C 1
ATOM 747 O O . ALA A 1 93 ? 73.187 116.132 31.798 1.00 19.39 93 ALA A O 1
ATOM 749 N N . SER A 1 94 ? 71.648 116.577 30.214 1.00 17.53 94 SER A N 1
ATOM 750 C CA . SER A 1 94 ? 70.916 117.540 31.031 1.00 19.79 94 SER A CA 1
ATOM 751 C C . SER A 1 94 ? 70.230 116.864 32.214 1.00 20.93 94 SER A C 1
ATOM 752 O O . SER A 1 94 ? 70.344 117.313 33.356 1.00 20.74 94 SER A O 1
ATOM 755 N N . ARG A 1 95 ? 69.520 115.779 31.925 1.00 20.97 95 ARG A N 1
ATOM 756 C CA . ARG A 1 95 ? 68.791 115.023 32.934 1.00 22.59 95 ARG A CA 1
ATOM 757 C C . ARG A 1 95 ? 69.687 114.303 33.942 1.00 22.61 95 ARG A C 1
ATOM 758 O O . ARG A 1 95 ? 69.314 114.136 35.108 1.00 21.25 95 ARG A O 1
ATOM 766 N N . ASN A 1 96 ? 70.868 113.887 33.494 1.00 19.48 96 ASN A N 1
ATOM 767 C CA . ASN A 1 96 ? 71.798 113.151 34.345 1.00 19.19 96 ASN A CA 1
ATOM 768 C C . ASN A 1 96 ? 72.967 113.982 34.872 1.00 18.57 96 ASN A C 1
ATOM 769 O O . ASN A 1 96 ? 73.874 113.450 35.514 1.00 18.34 96 ASN A O 1
ATOM 774 N N . GLY A 1 97 ? 72.949 115.280 34.592 1.00 21.68 97 GLY A N 1
ATOM 775 C CA . GLY A 1 97 ? 74.010 116.155 35.062 1.00 20.76 97 GLY A CA 1
ATOM 776 C C . GLY A 1 97 ? 75.414 115.856 34.565 1.00 20.57 97 GLY A C 1
ATOM 777 O O . GLY A 1 97 ? 76.363 115.862 35.349 1.00 20.35 97 GLY A O 1
ATOM 778 N N . LYS A 1 98 ? 75.555 115.591 33.270 1.00 15.65 98 LYS A N 1
ATOM 779 C CA . LYS A 1 98 ? 76.864 115.315 32.676 1.00 15.00 98 LYS A CA 1
ATOM 780 C C . LYS A 1 98 ? 77.300 116.600 31.977 1.00 14.57 98 LYS A C 1
ATOM 781 O O . LYS A 1 98 ? 76.454 117.377 31.531 1.00 15.34 98 LYS A O 1
ATOM 787 N N . ASP A 1 99 ? 78.606 116.831 31.875 1.00 18.55 99 ASP A N 1
ATOM 788 C CA . ASP A 1 99 ? 79.097 118.038 31.218 1.00 19.33 99 ASP A CA 1
ATOM 789 C C . ASP A 1 99 ? 79.510 117.793 29.769 1.00 19.06 99 ASP A C 1
ATOM 790 O O . ASP A 1 99 ? 80.118 118.658 29.142 1.00 19.73 99 ASP A O 1
ATOM 795 N N . ALA A 1 100 ? 79.180 116.619 29.239 1.00 15.27 100 ALA A N 1
ATOM 796 C CA . ALA A 1 100 ? 79.525 116.289 27.860 1.00 13.14 100 ALA A CA 1
ATOM 797 C C . ALA A 1 100 ? 78.635 115.178 27.313 1.00 11.63 100 ALA A C 1
ATOM 798 O O . ALA A 1 100 ? 77.969 114.478 28.072 1.00 10.99 100 ALA A O 1
ATOM 800 N N . THR A 1 101 ? 78.623 115.041 25.990 1.00 11.66 101 THR A N 1
ATOM 801 C CA . THR A 1 101 ? 77.847 114.003 25.308 1.00 9.47 101 THR A CA 1
ATOM 802 C C . THR A 1 101 ? 78.827 113.216 24.445 1.00 8.76 101 THR A C 1
ATOM 803 O O . THR A 1 101 ? 79.915 113.700 24.136 1.00 9.45 101 THR A O 1
ATOM 807 N N . ASN A 1 102 ? 78.455 112.003 24.051 1.00 8.64 102 ASN A N 1
ATOM 808 C CA . ASN A 1 102 ? 79.347 111.217 23.213 1.00 8.39 102 ASN A CA 1
ATOM 809 C C . ASN A 1 102 ? 78.630 110.450 22.110 1.00 8.54 102 ASN A C 1
ATOM 810 O O . ASN A 1 102 ? 79.262 109.765 21.315 1.00 11.73 102 ASN A O 1
ATOM 815 N N . ILE A 1 103 ? 77.314 110.582 22.033 1.00 9.53 103 ILE A N 1
ATOM 816 C CA . ILE A 1 103 ? 76.595 109.854 20.996 1.00 8.83 103 ILE A CA 1
ATOM 817 C C . ILE A 1 103 ? 76.870 110.400 19.595 1.00 9.60 103 ILE A C 1
ATOM 818 O O . ILE A 1 103 ? 77.110 111.596 19.407 1.00 9.21 103 ILE A O 1
ATOM 823 N N . HIS A 1 104 ? 76.869 109.506 18.614 1.00 6.79 104 HIS A N 1
ATOM 824 C CA . HIS A 1 104 ? 77.073 109.899 17.227 1.00 7.65 104 HIS A CA 1
ATOM 825 C C . HIS A 1 104 ? 75.698 110.410 16.778 1.00 8.36 104 HIS A C 1
ATOM 826 O O . HIS A 1 104 ? 74.680 109.760 17.018 1.00 7.31 104 HIS A O 1
ATOM 833 N N . PRO A 1 105 ? 75.652 111.581 16.118 1.00 10.30 105 PRO A N 1
ATOM 834 C CA . PRO A 1 105 ? 74.406 112.194 15.645 1.00 10.98 105 PRO A CA 1
ATOM 835 C C . PRO A 1 105 ? 73.451 111.362 14.792 1.00 12.15 105 PRO A C 1
ATOM 836 O O . PRO A 1 105 ? 72.273 111.703 14.686 1.00 13.01 105 PRO A O 1
ATOM 840 N N . LYS A 1 106 ? 73.941 110.283 14.192 1.00 9.75 106 LYS A N 1
ATOM 841 C CA . LYS A 1 106 ? 73.085 109.432 13.366 1.00 11.48 106 LYS A CA 1
ATOM 842 C C . LYS A 1 106 ? 72.274 108.425 14.185 1.00 10.82 106 LYS A C 1
ATOM 843 O O . LYS A 1 106 ? 71.317 107.828 13.684 1.00 11.96 106 LYS A O 1
ATOM 849 N N . PHE A 1 107 ? 72.657 108.234 15.442 1.00 9.43 107 PHE A N 1
ATOM 850 C CA . PHE A 1 107 ? 71.960 107.296 16.315 1.00 8.80 107 PHE A CA 1
ATOM 851 C C . PHE A 1 107 ? 71.013 108.037 17.254 1.00 8.79 107 PHE A C 1
ATOM 852 O O . PHE A 1 107 ? 71.226 109.206 17.571 1.00 9.03 107 PHE A O 1
ATOM 860 N N . ARG A 1 108 ? 69.967 107.354 17.704 1.00 8.67 108 ARG A N 1
ATOM 861 C CA . ARG A 1 108 ? 69.041 107.964 18.648 1.00 9.27 108 ARG A CA 1
ATOM 862 C C . ARG A 1 108 ? 68.871 107.059 19.861 1.00 9.91 108 ARG A C 1
ATOM 863 O O . ARG A 1 108 ? 68.880 105.837 19.735 1.00 10.52 108 ARG A O 1
ATOM 871 N N . ILE A 1 109 ? 68.759 107.667 21.037 1.00 7.47 109 ILE A N 1
ATOM 872 C CA . ILE A 1 109 ? 68.562 106.924 22.279 1.00 9.17 109 ILE A CA 1
ATOM 873 C C . ILE A 1 109 ? 67.068 106.838 22.546 1.00 9.92 109 ILE A C 1
ATOM 874 O O . ILE A 1 109 ? 66.375 107.853 22.564 1.00 10.69 109 ILE A O 1
ATOM 879 N N . SER A 1 110 ? 66.565 105.628 22.745 1.00 11.60 110 SER A N 1
ATOM 880 C CA . SER A 1 110 ? 65.146 105.463 23.005 1.00 13.52 110 SER A CA 1
ATOM 881 C C . SER A 1 110 ? 64.859 104.264 23.898 1.00 12.67 110 SER A C 1
ATOM 882 O O . SER A 1 110 ? 65.775 103.565 24.331 1.00 12.63 110 SER A O 1
ATOM 885 N N . GLY A 1 111 ? 63.577 104.033 24.162 1.00 12.71 111 GLY A N 1
ATOM 886 C CA . GLY A 1 111 ? 63.172 102.932 25.018 1.00 11.10 111 GLY A CA 1
ATOM 887 C C . GLY A 1 111 ? 63.274 101.541 24.422 1.00 11.89 111 GLY A C 1
ATOM 888 O O . GLY A 1 111 ? 63.274 101.354 23.203 1.00 9.40 111 GLY A O 1
ATOM 889 N N . LEU A 1 112 ? 63.349 100.554 25.310 1.00 10.13 112 LEU A N 1
ATOM 890 C CA . LEU A 1 112 ? 63.454 99.160 24.919 1.00 9.55 112 LEU A CA 1
ATOM 891 C C . LEU A 1 112 ? 62.206 98.749 24.140 1.00 9.22 112 LEU A C 1
ATOM 892 O O . LEU A 1 112 ? 62.230 97.791 23.362 1.00 9.69 112 LEU A O 1
ATOM 897 N N . GLY A 1 113 ? 61.113 99.477 24.350 1.00 8.99 113 GLY A N 1
ATOM 898 C CA . GLY A 1 113 ? 59.884 99.177 23.637 1.00 8.37 113 GLY A CA 1
ATOM 899 C C . GLY A 1 113 ? 60.040 99.288 22.125 1.00 9.35 113 GLY A C 1
ATOM 900 O O . GLY A 1 113 ? 59.262 98.698 21.370 1.00 9.93 113 GLY A O 1
ATOM 901 N N . GLN A 1 114 ? 61.039 100.045 21.677 1.00 7.08 114 GLN A N 1
ATOM 902 C CA . GLN A 1 114 ? 61.286 100.205 20.247 1.00 6.23 114 GLN A CA 1
ATOM 903 C C . GLN A 1 114 ? 61.793 98.893 19.652 1.00 6.69 114 GLN A C 1
ATOM 904 O O . GLN A 1 114 ? 61.640 98.641 18.457 1.00 7.05 114 GLN A O 1
ATOM 910 N N . LEU A 1 115 ? 62.401 98.058 20.489 1.00 9.30 115 LEU A N 1
ATOM 911 C CA . LEU A 1 115 ? 62.905 96.766 20.033 1.00 8.82 115 LEU A CA 1
ATOM 912 C C . LEU A 1 115 ? 61.723 95.820 19.841 1.00 10.31 115 LEU A C 1
ATOM 913 O O . LEU A 1 115 ? 61.572 95.191 18.794 1.00 8.97 115 LEU A O 1
ATOM 918 N N . VAL A 1 116 ? 60.884 95.721 20.866 1.00 7.96 116 VAL A N 1
ATOM 919 C CA . VAL A 1 116 ? 59.716 94.854 20.797 1.00 7.97 116 VAL A CA 1
ATOM 920 C C . VAL A 1 116 ? 58.822 95.315 19.653 1.00 9.23 116 VAL A C 1
ATOM 921 O O . VAL A 1 116 ? 58.290 94.503 18.896 1.00 8.98 116 VAL A O 1
ATOM 925 N N . GLU A 1 117 ? 58.678 96.627 19.523 1.00 9.04 117 GLU A N 1
ATOM 926 C CA . GLU A 1 117 ? 57.862 97.210 18.472 1.00 11.61 117 GLU A CA 1
ATOM 927 C C . GLU A 1 117 ? 58.351 96.746 17.098 1.00 10.29 117 GLU A C 1
ATOM 928 O O . GLU A 1 117 ? 57.547 96.389 16.233 1.00 11.33 117 GLU A O 1
ATOM 934 N N . ALA A 1 118 ? 59.668 96.741 16.906 1.00 8.33 118 ALA A N 1
ATOM 935 C CA . ALA A 1 118 ? 60.258 96.325 15.635 1.00 8.17 118 ALA A CA 1
ATOM 936 C C . ALA A 1 118 ? 60.037 94.839 15.381 1.00 9.23 118 ALA A C 1
ATOM 937 O O . ALA A 1 118 ? 59.814 94.425 14.241 1.00 7.68 118 ALA A O 1
ATOM 939 N N . ALA A 1 119 ? 60.111 94.039 16.443 1.00 8.68 119 ALA A N 1
ATOM 940 C CA . ALA A 1 119 ? 59.901 92.599 16.333 1.00 10.37 119 ALA A CA 1
ATOM 941 C C . ALA A 1 119 ? 58.477 92.325 15.872 1.00 11.64 119 ALA A C 1
ATOM 942 O O . ALA A 1 119 ? 58.217 91.347 15.166 1.00 12.97 119 ALA A O 1
ATOM 944 N N . ILE A 1 120 ? 57.554 93.193 16.266 1.00 11.43 120 ILE A N 1
ATOM 945 C CA . ILE A 1 120 ? 56.156 93.044 15.879 1.00 12.73 120 ILE A CA 1
ATOM 946 C C . ILE A 1 120 ? 55.937 93.452 14.422 1.00 13.58 120 ILE A C 1
ATOM 947 O O . ILE A 1 120 ? 55.230 92.771 13.678 1.00 14.73 120 ILE A O 1
ATOM 952 N N . GLN A 1 121 ? 56.556 94.557 14.019 1.00 12.89 121 GLN A N 1
ATOM 953 C CA . GLN A 1 121 ? 56.400 95.072 12.662 1.00 13.55 121 GLN A CA 1
ATOM 954 C C . GLN A 1 121 ? 57.195 94.332 11.594 1.00 12.42 121 GLN A C 1
ATOM 955 O O . GLN A 1 121 ? 56.735 94.201 10.462 1.00 14.71 121 GLN A O 1
ATOM 961 N N . ALA A 1 122 ? 58.381 93.849 11.948 1.00 8.19 122 ALA A N 1
ATOM 962 C CA . ALA A 1 122 ? 59.232 93.147 10.990 1.00 8.43 122 ALA A CA 1
ATOM 963 C C . ALA A 1 122 ? 58.826 91.698 10.752 1.00 8.13 122 ALA A C 1
ATOM 964 O O . ALA A 1 122 ? 58.148 91.080 11.572 1.00 10.49 122 ALA A O 1
ATOM 966 N N . ASP A 1 123 ? 59.247 91.165 9.613 1.00 8.91 123 ASP A N 1
ATOM 967 C CA . ASP A 1 123 ? 58.949 89.785 9.261 1.00 9.58 123 ASP A CA 1
ATOM 968 C C . ASP A 1 123 ? 59.949 88.853 9.935 1.00 8.41 123 ASP A C 1
ATOM 969 O O . ASP A 1 123 ? 59.624 87.714 10.263 1.00 9.10 123 ASP A O 1
ATOM 974 N N . ARG A 1 124 ? 61.165 89.349 10.146 1.00 7.45 124 ARG A N 1
ATOM 975 C CA . ARG A 1 124 ? 62.218 88.556 10.774 1.00 8.14 124 ARG A CA 1
ATOM 976 C C . ARG A 1 124 ? 63.018 89.371 11.785 1.00 8.95 124 ARG A C 1
ATOM 977 O O . ARG A 1 124 ? 63.292 90.552 11.567 1.00 8.53 124 ARG A O 1
ATOM 985 N N . LEU A 1 125 ? 63.376 88.727 12.891 1.00 9.85 125 LEU A N 1
ATOM 986 C CA . LEU A 1 125 ? 64.189 89.352 13.929 1.00 9.52 125 LEU A CA 1
ATOM 987 C C . LEU A 1 125 ? 65.505 88.589 13.931 1.00 10.53 125 LEU A C 1
ATOM 988 O O . LEU A 1 125 ? 65.543 87.402 14.266 1.00 11.66 125 LEU A O 1
ATOM 993 N N . VAL A 1 126 ? 66.579 89.270 13.551 1.00 8.31 126 VAL A N 1
ATOM 994 C CA . VAL A 1 126 ? 67.891 88.645 13.489 1.00 7.53 126 VAL A CA 1
ATOM 995 C C . VAL A 1 126 ? 68.772 89.256 14.567 1.00 8.52 126 VAL A C 1
ATOM 996 O O . VAL A 1 126 ? 69.063 90.453 14.540 1.00 8.15 126 VAL A O 1
ATOM 1000 N N . VAL A 1 127 ? 69.182 88.416 15.513 1.00 6.11 127 VAL A N 1
ATOM 1001 C CA . VAL A 1 127 ? 69.994 88.843 16.646 1.00 6.13 127 VAL A CA 1
ATOM 1002 C C . VAL A 1 127 ? 71.462 88.471 16.492 1.00 5.81 127 VAL A C 1
ATOM 1003 O O . VAL A 1 127 ? 71.800 87.344 16.133 1.00 5.98 127 VAL A O 1
ATOM 1007 N N . PHE A 1 128 ? 72.331 89.434 16.770 1.00 7.15 128 PHE A N 1
ATOM 1008 C CA . PHE A 1 128 ? 73.766 89.224 16.673 1.00 7.42 128 PHE A CA 1
ATOM 1009 C C . PHE A 1 128 ? 74.373 89.468 18.039 1.00 10.43 128 PHE A C 1
ATOM 1010 O O . PHE A 1 128 ? 74.248 90.556 18.596 1.00 11.33 128 PHE A O 1
ATOM 1018 N N . GLY A 1 129 ? 75.026 88.452 18.586 1.00 10.56 129 GLY A N 1
ATOM 1019 C CA . GLY A 1 129 ? 75.621 88.608 19.897 1.00 12.58 129 GLY A CA 1
ATOM 1020 C C . GLY A 1 129 ? 76.782 87.669 20.118 1.00 15.59 129 GLY A C 1
ATOM 1021 O O . GLY A 1 129 ? 77.479 87.298 19.175 1.00 14.51 129 GLY A O 1
ATOM 1022 N N . ASP A 1 130 ? 76.972 87.282 21.377 1.00 27.78 130 ASP A N 1
ATOM 1023 C CA . ASP A 1 130 ? 78.048 86.378 21.779 1.00 33.14 130 ASP A CA 1
ATOM 1024 C C . ASP A 1 130 ? 77.505 85.010 22.147 1.00 34.64 130 ASP A C 1
ATOM 1025 O O . ASP A 1 130 ? 77.019 84.857 23.291 1.00 37.14 130 ASP A O 1
ATOM 1031 N N . VAL B 2 5 ? 49.215 89.116 18.724 1.00 27.84 205 VAL B N 1
ATOM 1032 C CA . VAL B 2 5 ? 49.034 88.461 17.396 1.00 27.01 205 VAL B CA 1
ATOM 1033 C C . VAL B 2 5 ? 50.177 87.481 17.162 1.00 24.70 205 VAL B C 1
ATOM 1034 O O . VAL B 2 5 ? 49.957 86.316 16.829 1.00 24.02 205 VAL B O 1
ATOM 1038 N N . LYS B 2 6 ? 51.401 87.958 17.354 1.00 19.87 206 LYS B N 1
ATOM 1039 C CA . LYS B 2 6 ? 52.582 87.128 17.156 1.00 17.01 206 LYS B CA 1
ATOM 1040 C C . LYS B 2 6 ? 52.986 86.346 18.393 1.00 15.51 206 LYS B C 1
ATOM 1041 O O . LYS B 2 6 ? 52.637 86.695 19.520 1.00 14.29 206 LYS B O 1
ATOM 1047 N N . LYS B 2 7 ? 53.733 85.276 18.156 1.00 14.47 207 LYS B N 1
ATOM 1048 C CA . LYS B 2 7 ? 54.233 84.414 19.211 1.00 14.88 207 LYS B CA 1
ATOM 1049 C C . LYS B 2 7 ? 55.710 84.728 19.432 1.00 11.31 207 LYS B C 1
ATOM 1050 O O . LYS B 2 7 ? 56.537 84.478 18.560 1.00 11.27 207 LYS B O 1
ATOM 1056 N N . PHE B 2 8 ? 56.029 85.276 20.602 1.00 12.48 208 PHE B N 1
ATOM 1057 C CA . PHE B 2 8 ? 57.402 85.627 20.942 1.00 11.31 208 PHE B CA 1
ATOM 1058 C C . PHE B 2 8 ? 58.004 84.694 21.983 1.00 9.73 208 PHE B C 1
ATOM 1059 O O . PHE B 2 8 ? 57.381 84.420 23.010 1.00 9.98 208 PHE B O 1
ATOM 1067 N N . MET B 2 9 ? 59.213 84.212 21.715 1.00 9.96 209 MET B N 1
ATOM 1068 C CA . MET B 2 9 ? 59.916 83.344 22.658 1.00 10.05 209 MET B CA 1
ATOM 1069 C C . MET B 2 9 ? 61.143 84.074 23.176 1.00 9.45 209 MET B C 1
ATOM 1070 O O . MET B 2 9 ? 61.872 84.697 22.409 1.00 8.79 209 MET B O 1
ATOM 1075 N N . TYR B 2 10 ? 61.358 84.004 24.484 1.00 10.51 210 TYR B N 1
ATOM 1076 C CA . TYR B 2 10 ? 62.522 84.616 25.112 1.00 10.66 210 TYR B CA 1
ATOM 1077 C C . TYR B 2 10 ? 63.397 83.448 25.527 1.00 10.41 210 TYR B C 1
ATOM 1078 O O . TYR B 2 10 ? 63.068 82.731 26.467 1.00 13.00 210 TYR B O 1
ATOM 1087 N N . LEU B 2 11 ? 64.497 83.255 24.806 1.00 9.38 211 LEU B N 1
ATOM 1088 C CA . LEU B 2 11 ? 65.416 82.150 25.058 1.00 9.32 211 LEU B CA 1
ATOM 1089 C C . LEU B 2 11 ? 66.552 82.514 26.005 1.00 10.24 211 LEU B C 1
ATOM 1090 O O . LEU B 2 11 ? 67.500 83.194 25.616 1.00 9.96 211 LEU B O 1
ATOM 1095 N N . ASN B 2 12 ? 66.446 82.043 27.246 1.00 8.04 212 ASN B N 1
ATOM 1096 C CA . ASN B 2 12 ? 67.448 82.293 28.278 1.00 8.26 212 ASN B CA 1
ATOM 1097 C C . ASN B 2 12 ? 68.361 81.085 28.446 1.00 6.93 212 ASN B C 1
ATOM 1098 O O . ASN B 2 12 ? 67.908 80.016 28.842 1.00 8.03 212 ASN B O 1
ATOM 1103 N N . ARG B 2 13 ? 69.648 81.263 28.165 1.00 5.25 213 ARG B N 1
ATOM 1104 C CA . ARG B 2 13 ? 70.601 80.164 28.258 1.00 7.12 213 ARG B CA 1
ATOM 1105 C C . ARG B 2 13 ? 71.844 80.441 29.093 1.00 8.13 213 ARG B C 1
ATOM 1106 O O . ARG B 2 13 ? 72.702 79.569 29.224 1.00 8.95 213 ARG B O 1
ATOM 1114 N N . LYS B 2 14 ? 71.952 81.640 29.653 1.00 9.47 214 LYS B N 1
ATOM 1115 C CA . LYS B 2 14 ? 73.126 81.980 30.450 1.00 10.83 214 LYS B CA 1
ATOM 1116 C C . LYS B 2 14 ? 72.853 82.089 31.946 1.00 9.70 214 LYS B C 1
ATOM 1117 O O . LYS B 2 14 ? 71.760 82.461 32.375 1.00 9.75 214 LYS B O 1
ATOM 1123 N N . ALA B 2 15 ? 73.857 81.729 32.740 1.00 8.80 215 ALA B N 1
ATOM 1124 C CA . ALA B 2 15 ? 73.739 81.791 34.188 1.00 7.15 215 ALA B CA 1
ATOM 1125 C C . ALA B 2 15 ? 73.725 83.253 34.604 1.00 7.63 215 ALA B C 1
ATOM 1126 O O . ALA B 2 15 ? 74.299 84.103 33.927 1.00 9.52 215 ALA B O 1
ATOM 1128 N N . PRO B 2 16 ? 73.062 83.565 35.727 1.00 7.44 216 PRO B N 1
ATOM 1129 C CA . PRO B 2 16 ? 72.979 84.938 36.227 1.00 8.57 216 PRO B CA 1
ATOM 1130 C C . PRO B 2 16 ? 74.273 85.418 36.888 1.00 9.14 216 PRO B C 1
ATOM 1131 O O . PRO B 2 16 ? 75.120 84.611 37.284 1.00 8.48 216 PRO B O 1
ATOM 1135 N N . TYR B 2 17 ? 74.414 86.740 36.966 1.00 9.52 217 TYR B N 1
ATOM 1136 C CA . TYR B 2 17 ? 75.546 87.421 37.595 1.00 9.81 217 TYR B CA 1
ATOM 1137 C C . TYR B 2 17 ? 76.902 87.419 36.899 1.00 9.82 217 TYR B C 1
ATOM 1138 O O . TYR B 2 17 ? 77.584 88.441 36.896 1.00 11.40 217 TYR B O 1
ATOM 1147 N N . GLY B 2 18 ? 77.300 86.291 36.322 1.00 5.76 218 GLY B N 1
ATOM 1148 C CA . GLY B 2 18 ? 78.582 86.234 35.628 1.00 7.24 218 GLY B CA 1
ATOM 1149 C C . GLY B 2 18 ? 78.583 87.213 34.466 1.00 8.12 218 GLY B C 1
ATOM 1150 O O . GLY B 2 18 ? 79.623 87.772 34.091 1.00 8.69 218 GLY B O 1
ATOM 1151 N N . THR B 2 19 ? 77.403 87.400 33.885 1.00 8.96 219 THR B N 1
ATOM 1152 C CA . THR B 2 19 ? 77.201 88.333 32.783 1.00 8.69 219 THR B CA 1
ATOM 1153 C C . THR B 2 19 ? 75.877 89.041 33.047 1.00 8.40 219 THR B C 1
ATOM 1154 O O . THR B 2 19 ? 75.091 88.617 33.892 1.00 9.95 219 THR B O 1
ATOM 1158 N N . ILE B 2 20 ? 75.620 90.111 32.313 1.00 6.22 220 ILE B N 1
ATOM 1159 C CA . ILE B 2 20 ? 74.401 90.865 32.521 1.00 7.25 220 ILE B CA 1
ATOM 1160 C C . ILE B 2 20 ? 73.220 90.341 31.708 1.00 6.74 220 ILE B C 1
ATOM 1161 O O . ILE B 2 20 ? 72.091 90.777 31.910 1.00 7.68 220 ILE B O 1
ATOM 1166 N N . TYR B 2 21 ? 73.473 89.395 30.807 1.00 8.65 221 TYR B N 1
ATOM 1167 C CA . TYR B 2 21 ? 72.409 88.868 29.954 1.00 10.34 221 TYR B CA 1
ATOM 1168 C C . TYR B 2 21 ? 71.122 88.444 30.662 1.00 10.51 221 TYR B C 1
ATOM 1169 O O . TYR B 2 21 ? 70.031 88.709 30.163 1.00 11.58 221 TYR B O 1
ATOM 1178 N N . ALA B 2 22 ? 71.235 87.798 31.817 1.00 8.46 222 ALA B N 1
ATOM 1179 C CA . ALA B 2 22 ? 70.046 87.360 32.543 1.00 8.38 222 ALA B CA 1
ATOM 1180 C C . ALA B 2 22 ? 69.181 88.544 32.967 1.00 9.42 222 ALA B C 1
ATOM 1181 O O . ALA B 2 22 ? 67.967 88.557 32.752 1.00 9.08 222 ALA B O 1
ATOM 1183 N N . TRP B 2 23 ? 69.812 89.541 33.574 1.00 8.57 223 TRP B N 1
ATOM 1184 C CA . TRP B 2 23 ? 69.087 90.715 34.045 1.00 9.60 223 TRP B CA 1
ATOM 1185 C C . TRP B 2 23 ? 68.530 91.580 32.918 1.00 8.80 223 TRP B C 1
ATOM 1186 O O . TRP B 2 23 ? 67.358 91.957 32.942 1.00 8.98 223 TRP B O 1
ATOM 1197 N N . GLU B 2 24 ? 69.351 91.897 31.924 1.00 10.28 224 GLU B N 1
ATOM 1198 C CA . GLU B 2 24 ? 68.852 92.735 30.845 1.00 9.98 224 GLU B CA 1
ATOM 1199 C C . GLU B 2 24 ? 67.850 92.001 29.961 1.00 11.05 224 GLU B C 1
ATOM 1200 O O . GLU B 2 24 ? 67.011 92.630 29.323 1.00 9.62 224 GLU B O 1
ATOM 1206 N N . ALA B 2 25 ? 67.912 90.672 29.948 1.00 9.44 225 ALA B N 1
ATOM 1207 C CA . ALA B 2 25 ? 66.952 89.890 29.173 1.00 9.95 225 ALA B CA 1
ATOM 1208 C C . ALA B 2 25 ? 65.606 90.010 29.890 1.00 10.93 225 ALA B C 1
ATOM 1209 O O . ALA B 2 25 ? 64.567 90.203 29.260 1.00 9.33 225 ALA B O 1
ATOM 1211 N N . LEU B 2 26 ? 65.636 89.890 31.216 1.00 8.74 226 LEU B N 1
ATOM 1212 C CA . LEU B 2 26 ? 64.427 89.990 32.027 1.00 9.18 226 LEU B CA 1
ATOM 1213 C C . LEU B 2 26 ? 63.767 91.351 31.802 1.00 10.33 226 LEU B C 1
ATOM 1214 O O . LEU B 2 26 ? 62.541 91.466 31.789 1.00 9.79 226 LEU B O 1
ATOM 1219 N N . GLU B 2 27 ? 64.589 92.379 31.614 1.00 10.27 227 GLU B N 1
ATOM 1220 C CA . GLU B 2 27 ? 64.086 93.730 31.369 1.00 12.51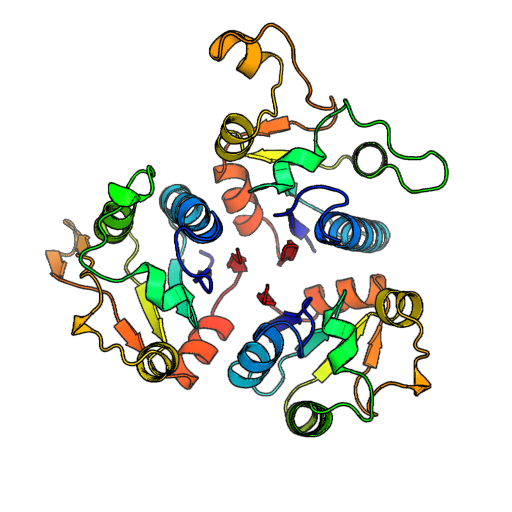 227 GLU B CA 1
ATOM 1221 C C . GLU B 2 27 ? 63.220 93.781 30.107 1.00 10.16 227 GLU B C 1
ATOM 1222 O O . GLU B 2 27 ? 62.206 94.483 30.069 1.00 10.45 227 GLU B O 1
ATOM 1228 N N . VAL B 2 28 ? 63.615 93.032 29.080 1.00 8.79 228 VAL B N 1
ATOM 1229 C CA . VAL B 2 28 ? 62.867 93.006 27.824 1.00 8.91 228 VAL B CA 1
ATOM 1230 C C . VAL B 2 28 ? 61.503 92.344 28.010 1.00 8.02 228 VAL B C 1
ATOM 1231 O O . VAL B 2 28 ? 60.502 92.797 27.452 1.00 8.86 228 VAL B O 1
ATOM 1235 N N . VAL B 2 29 ? 61.463 91.272 28.794 1.00 8.77 229 VAL B N 1
ATOM 1236 C CA . VAL B 2 29 ? 60.205 90.577 29.033 1.00 8.33 229 VAL B CA 1
ATOM 1237 C C . VAL B 2 29 ? 59.200 91.511 29.694 1.00 7.87 229 VAL B C 1
ATOM 1238 O O . VAL B 2 29 ? 58.033 91.540 29.310 1.00 8.91 229 VAL B O 1
ATOM 1242 N N . LEU B 2 30 ? 59.655 92.283 30.680 1.00 7.86 230 LEU B N 1
ATOM 1243 C CA . LEU B 2 30 ? 58.773 93.207 31.390 1.00 8.36 230 LEU B CA 1
ATOM 1244 C C . LEU B 2 30 ? 58.252 94.281 30.439 1.00 9.70 230 LEU B C 1
ATOM 1245 O O . LEU B 2 30 ? 57.071 94.627 30.463 1.00 11.29 230 LEU B O 1
ATOM 1250 N N . ILE B 2 31 ? 59.140 94.801 29.600 1.00 12.73 231 ILE B N 1
ATOM 1251 C CA . ILE B 2 31 ? 58.770 95.827 28.630 1.00 14.40 231 ILE B CA 1
ATOM 1252 C C . ILE B 2 31 ? 57.792 95.279 27.590 1.00 13.82 231 ILE B C 1
ATOM 1253 O O . ILE B 2 31 ? 56.813 95.934 27.232 1.00 13.48 231 ILE B O 1
ATOM 1258 N N . GLY B 2 32 ? 58.059 94.068 27.116 1.00 12.92 232 GLY B N 1
ATOM 1259 C CA . GLY B 2 32 ? 57.204 93.460 26.111 1.00 12.97 232 GLY B CA 1
ATOM 1260 C C . GLY B 2 32 ? 55.790 93.167 26.575 1.00 14.20 232 GLY B C 1
ATOM 1261 O O . GLY B 2 32 ? 54.890 92.979 25.755 1.00 14.00 232 GLY B O 1
ATOM 1262 N N . ALA B 2 33 ? 55.587 93.130 27.887 1.00 14.21 233 ALA B N 1
ATOM 1263 C CA . ALA B 2 33 ? 54.272 92.843 28.445 1.00 15.74 233 ALA B CA 1
ATOM 1264 C C . ALA B 2 33 ? 53.184 93.784 27.937 1.00 17.32 233 ALA B C 1
ATOM 1265 O O . ALA B 2 33 ? 52.074 93.347 27.621 1.00 17.59 233 ALA B O 1
ATOM 1267 N N . ALA B 2 34 ? 53.508 95.070 27.850 1.00 14.05 234 ALA B N 1
ATOM 1268 C CA . ALA B 2 34 ? 52.551 96.083 27.411 1.00 15.35 234 ALA B CA 1
ATOM 1269 C C . ALA B 2 34 ? 52.096 95.966 25.957 1.00 14.79 234 ALA B C 1
ATOM 1270 O O . ALA B 2 34 ? 51.166 96.657 25.544 1.00 15.46 234 ALA B O 1
ATOM 1272 N N . PHE B 2 35 ? 52.743 95.103 25.183 1.00 15.27 235 PHE B N 1
ATOM 1273 C CA . PHE B 2 35 ? 52.375 94.943 23.783 1.00 14.38 235 PHE B CA 1
ATOM 1274 C C . PHE B 2 35 ? 51.348 93.842 23.559 1.00 16.09 235 PHE B C 1
ATOM 1275 O O . PHE B 2 35 ? 50.908 93.619 22.433 1.00 16.56 235 PHE B O 1
ATOM 1283 N N . ASP B 2 36 ? 50.962 93.173 24.641 1.00 14.87 236 ASP B N 1
ATOM 1284 C CA . ASP B 2 36 ? 49.981 92.090 24.603 1.00 18.66 236 ASP B CA 1
ATOM 1285 C C . ASP B 2 36 ? 50.145 91.081 23.461 1.00 17.84 236 ASP B C 1
ATOM 1286 O O . ASP B 2 36 ? 49.202 90.815 22.713 1.00 16.88 236 ASP B O 1
ATOM 1291 N N . GLN B 2 37 ? 51.343 90.522 23.325 1.00 17.98 237 GLN B N 1
ATOM 1292 C CA . GLN B 2 37 ? 51.596 89.516 22.295 1.00 17.31 237 GLN B CA 1
ATOM 1293 C C . GLN B 2 37 ? 51.545 88.176 23.018 1.00 17.55 237 GLN B C 1
ATOM 1294 O O . GLN B 2 37 ? 51.389 88.144 24.236 1.00 17.47 237 GLN B O 1
ATOM 1300 N N . ASP B 2 38 ? 51.653 87.078 22.278 1.00 16.96 238 ASP B N 1
ATOM 1301 C CA . ASP B 2 38 ? 51.645 85.752 22.890 1.00 17.07 238 ASP B CA 1
ATOM 1302 C C . ASP B 2 38 ? 53.098 85.524 23.279 1.00 16.47 238 ASP B C 1
ATOM 1303 O O . ASP B 2 38 ? 53.965 85.461 22.410 1.00 17.13 238 ASP B O 1
ATOM 1308 N N . VAL B 2 39 ? 53.362 85.393 24.575 1.00 15.73 239 VAL B N 1
ATOM 1309 C CA . VAL B 2 39 ? 54.732 85.230 25.048 1.00 14.02 239 VAL B CA 1
ATOM 1310 C C . VAL B 2 39 ? 55.045 83.970 25.847 1.00 13.43 239 VAL B C 1
ATOM 1311 O O . VAL B 2 39 ? 54.222 83.469 26.601 1.00 12.77 239 VAL B O 1
ATOM 1315 N N . CYS B 2 40 ? 56.255 83.458 25.663 1.00 13.80 240 CYS B N 1
ATOM 1316 C CA . CYS B 2 40 ? 56.706 82.314 26.436 1.00 12.32 240 CYS B CA 1
ATOM 1317 C C . CYS B 2 40 ? 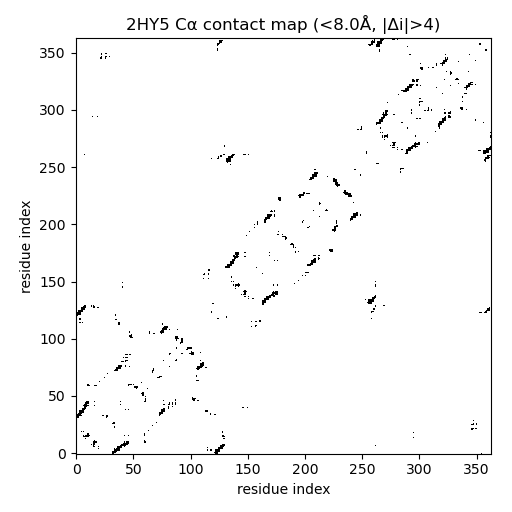58.172 82.561 26.745 1.00 10.44 240 CYS B C 1
ATOM 1318 O O . CYS B 2 40 ? 58.910 83.121 25.931 1.00 9.08 240 CYS B O 1
ATOM 1321 N N . VAL B 2 41 ? 58.581 82.175 27.944 1.00 8.05 241 VAL B N 1
ATOM 1322 C CA . VAL B 2 41 ? 59.957 82.360 28.365 1.00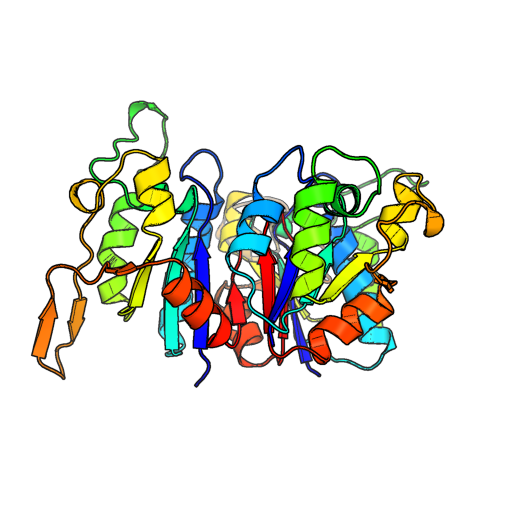 8.07 241 VAL B CA 1
ATOM 1323 C C . VAL B 2 41 ? 60.518 80.976 28.618 1.00 7.50 241 VAL B C 1
ATOM 1324 O O . VAL B 2 41 ? 59.968 80.222 29.410 1.00 9.38 241 VAL B O 1
ATOM 1328 N N . LEU B 2 42 ? 61.599 80.643 27.925 1.00 6.98 242 LEU B N 1
ATOM 1329 C CA . LEU B 2 42 ? 62.221 79.335 28.069 1.00 7.33 242 LEU B CA 1
ATOM 1330 C C . LEU B 2 42 ? 63.598 79.432 28.691 1.00 7.54 242 LEU B C 1
ATOM 1331 O O . LEU B 2 42 ? 64.416 80.258 28.288 1.00 8.10 242 LEU B O 1
ATOM 1336 N N . PHE B 2 43 ? 63.846 78.585 29.680 1.00 7.90 243 PHE B N 1
ATOM 1337 C CA . PHE B 2 43 ? 65.138 78.545 30.339 1.00 9.09 243 PHE B CA 1
ATOM 1338 C C . PHE B 2 43 ? 65.749 77.219 29.940 1.00 8.04 243 PHE B C 1
ATOM 1339 O O . PHE B 2 43 ? 65.203 76.156 30.231 1.00 9.16 243 PHE B O 1
ATOM 1347 N N . LEU B 2 44 ? 66.877 77.303 29.250 1.00 6.81 244 LEU B N 1
ATOM 1348 C CA . LEU B 2 44 ? 67.585 76.136 28.753 1.00 8.15 244 LEU B CA 1
ATOM 1349 C C . LEU B 2 44 ? 69.066 76.228 29.097 1.00 7.22 244 LEU B C 1
ATOM 1350 O O . LEU B 2 44 ? 69.607 77.322 29.282 1.00 7.01 244 LEU B O 1
ATOM 1355 N N . ASP B 2 45 ? 69.724 75.077 29.173 1.00 7.21 245 ASP B N 1
ATOM 1356 C CA . ASP B 2 45 ? 71.144 75.037 29.504 1.00 7.20 245 ASP B CA 1
ATOM 1357 C C . ASP B 2 45 ? 71.389 75.815 30.798 1.00 5.93 245 ASP B C 1
ATOM 1358 O O . ASP B 2 45 ? 70.624 75.665 31.750 1.00 6.29 245 ASP B O 1
ATOM 1363 N N . ASP B 2 46 ? 72.427 76.648 30.850 1.00 9.23 246 ASP B N 1
ATOM 1364 C CA . ASP B 2 46 ? 72.694 77.390 32.083 1.00 9.26 246 ASP B CA 1
ATOM 1365 C C . ASP B 2 46 ? 71.599 78.382 32.438 1.00 8.82 246 ASP B C 1
ATOM 1366 O O . ASP B 2 46 ? 71.597 78.947 33.530 1.00 8.62 246 ASP B O 1
ATOM 1371 N N . GLY B 2 47 ? 70.667 78.591 31.516 1.00 7.28 247 GLY B N 1
ATOM 1372 C CA . GLY B 2 47 ? 69.570 79.500 31.787 1.00 6.36 247 GLY B CA 1
ATOM 1373 C C . GLY B 2 47 ? 68.710 79.006 32.940 1.00 6.29 247 GLY B C 1
ATOM 1374 O O . GLY B 2 47 ? 68.057 79.797 33.624 1.00 6.77 247 GLY B O 1
ATOM 1375 N N . VAL B 2 48 ? 68.700 77.696 33.175 1.00 7.57 248 VAL B N 1
ATOM 1376 C CA . VAL B 2 48 ? 67.891 77.169 34.270 1.00 6.75 248 VAL B CA 1
ATOM 1377 C C . VAL B 2 48 ? 68.410 77.677 35.616 1.00 6.96 248 VAL B C 1
ATOM 1378 O O . VAL B 2 48 ? 67.679 77.707 36.596 1.00 6.27 248 VAL B O 1
ATOM 1382 N N . TYR B 2 49 ? 69.676 78.084 35.654 1.00 6.56 249 TYR B N 1
ATOM 1383 C CA . TYR B 2 49 ? 70.269 78.601 36.884 1.00 6.37 249 TYR B CA 1
ATOM 1384 C C . TYR B 2 49 ? 69.685 79.967 37.236 1.00 6.62 249 TYR B C 1
ATOM 1385 O O . TYR B 2 49 ? 69.798 80.432 38.374 1.00 5.79 249 TYR B O 1
ATOM 1394 N N . GLN B 2 50 ? 69.072 80.624 36.255 1.00 6.24 250 GLN B N 1
ATOM 1395 C CA . GLN B 2 50 ? 68.477 81.930 36.510 1.00 7.31 250 GLN B CA 1
ATOM 1396 C C . GLN B 2 50 ? 67.309 81.826 37.488 1.00 8.49 250 GLN B C 1
ATOM 1397 O O . GLN B 2 50 ? 66.949 82.801 38.149 1.00 8.96 250 GLN B O 1
ATOM 1403 N N . LEU B 2 51 ? 66.724 80.637 37.590 1.00 7.80 251 LEU B N 1
ATOM 1404 C CA . LEU B 2 51 ? 65.576 80.440 38.467 1.00 8.13 251 LEU B CA 1
ATOM 1405 C C . LEU B 2 51 ? 65.836 79.772 39.810 1.00 9.02 251 LEU B C 1
ATOM 1406 O O . LEU B 2 51 ? 64.891 79.359 40.472 1.00 7.84 251 LEU B O 1
ATOM 1411 N N . THR B 2 52 ? 67.095 79.662 40.225 1.00 8.24 252 THR B N 1
ATOM 1412 C CA . THR B 2 52 ? 67.383 79.031 41.509 1.00 9.19 252 THR B CA 1
ATOM 1413 C C . THR B 2 52 ? 66.809 79.848 42.660 1.00 9.89 252 THR B C 1
ATOM 1414 O O . THR B 2 52 ? 66.746 81.077 42.599 1.00 9.73 252 THR B O 1
ATOM 1418 N N . ARG B 2 53 ? 66.388 79.155 43.709 1.00 11.62 253 ARG B N 1
ATOM 1419 C CA . ARG B 2 53 ? 65.818 79.820 44.869 1.00 13.12 253 ARG B CA 1
ATOM 1420 C C . ARG B 2 53 ? 66.905 80.127 45.894 1.00 12.28 253 ARG B C 1
ATOM 1421 O O . ARG B 2 53 ? 67.971 79.512 45.887 1.00 13.57 253 ARG B O 1
ATOM 1429 N N . GLY B 2 54 ? 66.638 81.102 46.753 1.00 12.27 254 GLY B N 1
ATOM 1430 C CA . GLY B 2 54 ? 67.585 81.451 47.800 1.00 13.16 254 GLY B CA 1
ATOM 1431 C C . GLY B 2 54 ? 68.863 82.180 47.430 1.00 13.29 254 GLY B C 1
ATOM 1432 O O . GLY B 2 54 ? 69.870 82.062 48.130 1.00 13.27 254 GLY B O 1
ATOM 1433 N N . GLN B 2 55 ? 68.841 82.933 46.339 1.00 14.74 255 GLN B N 1
ATOM 1434 C CA . GLN B 2 55 ? 70.021 83.680 45.933 1.00 14.75 255 GLN B CA 1
ATOM 1435 C C . GLN B 2 55 ? 70.271 84.800 46.944 1.00 15.91 255 GLN B C 1
ATOM 1436 O O . GLN B 2 55 ? 69.338 85.488 47.355 1.00 17.78 255 GLN B O 1
ATOM 1442 N N . ASP B 2 56 ? 71.528 84.956 47.355 1.00 14.59 256 ASP B N 1
ATOM 1443 C CA . ASP B 2 56 ? 71.938 85.987 48.317 1.00 15.78 256 ASP B CA 1
ATOM 1444 C C . ASP B 2 56 ? 73.201 86.644 47.762 1.00 13.99 256 ASP B C 1
ATOM 1445 O O . ASP B 2 56 ? 74.282 86.057 47.794 1.00 12.53 256 ASP B O 1
ATOM 1450 N N . THR B 2 57 ? 73.061 87.875 47.281 1.00 11.57 257 THR B N 1
ATOM 1451 C CA . THR B 2 57 ? 74.171 88.594 46.656 1.00 13.10 257 THR B CA 1
ATOM 1452 C C . THR B 2 57 ? 74.960 89.598 47.494 1.00 14.13 257 THR B C 1
ATOM 1453 O O . THR B 2 57 ? 75.791 90.320 46.953 1.00 14.05 257 THR B O 1
ATOM 1457 N N . LYS B 2 58 ? 74.720 89.659 48.796 1.00 18.43 258 LYS B N 1
ATOM 1458 C CA . LYS B 2 58 ? 75.452 90.616 49.621 1.00 20.07 258 LYS B CA 1
ATOM 1459 C C . LYS B 2 58 ? 76.969 90.407 49.583 1.00 19.33 258 LYS B C 1
ATOM 1460 O O . LYS B 2 58 ? 77.739 91.358 49.727 1.00 20.76 258 LYS B O 1
ATOM 1466 N N . GLY B 2 59 ? 77.392 89.167 49.371 1.00 15.29 259 GLY B N 1
ATOM 1467 C CA . GLY B 2 59 ? 78.813 88.873 49.331 1.00 12.78 259 GLY B CA 1
ATOM 1468 C C . GLY B 2 59 ? 79.542 89.325 48.076 1.00 12.26 259 GLY B C 1
ATOM 1469 O O . GLY B 2 59 ? 80.762 89.483 48.104 1.00 11.99 259 GLY B O 1
ATOM 1470 N N . ILE B 2 60 ? 78.818 89.531 46.977 1.00 9.77 260 ILE B N 1
ATOM 1471 C CA . ILE B 2 60 ? 79.456 89.957 45.736 1.00 10.54 260 ILE B CA 1
ATOM 1472 C C . ILE B 2 60 ? 79.232 91.425 45.396 1.00 10.88 260 ILE B C 1
ATOM 1473 O O . ILE B 2 60 ? 79.646 91.886 44.335 1.00 11.55 260 ILE B O 1
ATOM 1478 N N . GLY B 2 61 ? 78.576 92.149 46.298 1.00 13.17 261 GLY B N 1
ATOM 1479 C CA . GLY B 2 61 ? 78.336 93.566 46.091 1.00 16.84 261 GLY B CA 1
ATOM 1480 C C . GLY B 2 61 ? 77.398 93.952 44.962 1.00 18.20 261 GLY B C 1
ATOM 1481 O O . GLY B 2 61 ? 77.511 95.048 44.415 1.00 18.86 261 GLY B O 1
ATOM 1482 N N . MET B 2 62 ? 76.474 93.063 44.612 1.00 15.75 262 MET B N 1
ATOM 1483 C CA . MET B 2 62 ? 75.509 93.329 43.544 1.00 18.10 262 MET B CA 1
ATOM 1484 C C . MET B 2 62 ? 74.086 93.220 44.058 1.00 17.32 262 MET B C 1
ATOM 1485 O O . MET B 2 62 ? 73.821 92.505 45.019 1.00 18.63 262 MET B O 1
ATOM 1490 N N . LYS B 2 63 ? 73.165 93.916 43.402 1.00 20.11 263 LYS B N 1
ATOM 1491 C CA . LYS B 2 63 ? 71.767 93.851 43.797 1.00 19.46 263 LYS B CA 1
ATOM 1492 C C . LYS B 2 63 ? 71.219 92.498 43.365 1.00 18.72 263 LYS B C 1
ATOM 1493 O O . LYS B 2 63 ? 71.539 92.000 42.284 1.00 18.18 263 LYS B O 1
ATOM 1499 N N . ASN B 2 64 ? 70.406 91.906 44.228 1.00 15.30 264 ASN B N 1
ATOM 1500 C CA . ASN B 2 64 ? 69.788 90.616 43.963 1.00 14.21 264 ASN B CA 1
ATOM 1501 C C . ASN B 2 64 ? 68.537 90.895 43.128 1.00 13.38 264 ASN B C 1
ATOM 1502 O O . ASN B 2 64 ? 67.567 91.451 43.636 1.00 11.17 264 ASN B O 1
ATOM 1507 N N . PHE B 2 65 ? 68.559 90.531 41.847 1.00 15.64 265 PHE B N 1
ATOM 1508 C CA . PHE B 2 65 ? 67.399 90.783 40.992 1.00 16.05 265 PHE B CA 1
ATOM 1509 C C . PHE B 2 65 ? 66.447 89.601 40.861 1.00 16.69 265 PHE B C 1
ATOM 1510 O O . PHE B 2 65 ? 65.432 89.691 40.168 1.00 15.21 265 PHE B O 1
ATOM 1518 N N . SER B 2 66 ? 66.759 88.506 41.546 1.00 15.17 266 SER B N 1
ATOM 1519 C CA . SER B 2 66 ? 65.926 87.310 41.482 1.00 15.18 266 SER B CA 1
ATOM 1520 C C . SER B 2 66 ? 64.440 87.541 41.775 1.00 13.60 266 SER B C 1
ATOM 1521 O O . SER B 2 66 ? 63.583 86.929 41.141 1.00 11.18 266 SER B O 1
ATOM 1524 N N . PRO B 2 67 ? 64.109 88.424 42.736 1.00 13.06 267 PRO B N 1
ATOM 1525 C CA . PRO B 2 67 ? 62.691 88.662 43.040 1.00 12.88 267 PRO B CA 1
ATOM 1526 C C . PRO B 2 67 ? 61.852 89.037 41.816 1.00 12.54 267 PRO B C 1
ATOM 1527 O O . PRO B 2 67 ? 60.661 88.726 41.743 1.00 12.78 267 PRO B O 1
ATOM 1531 N N . THR B 2 68 ? 62.479 89.700 40.852 1.00 10.15 268 THR B N 1
ATOM 1532 C CA . THR B 2 68 ? 61.771 90.111 39.649 1.00 10.67 268 THR B CA 1
ATOM 1533 C C . THR B 2 68 ? 61.162 88.931 38.893 1.00 9.84 268 THR B C 1
ATOM 1534 O O . THR B 2 68 ? 60.061 89.043 38.351 1.00 11.60 268 THR B O 1
ATOM 1538 N N . TYR B 2 69 ? 61.859 87.799 38.854 1.00 11.95 269 TYR B N 1
ATOM 1539 C CA . TYR B 2 69 ? 61.308 86.635 38.157 1.00 11.39 269 TYR B CA 1
ATOM 1540 C C . TYR B 2 69 ? 59.966 86.232 38.755 1.00 12.63 269 TYR B C 1
ATOM 1541 O O . TYR B 2 69 ? 59.070 85.791 38.041 1.00 12.22 269 TYR B O 1
ATOM 1550 N N . ARG B 2 70 ? 59.828 86.375 40.069 1.00 10.82 270 ARG B N 1
ATOM 1551 C CA . ARG B 2 70 ? 58.583 85.985 40.722 1.00 12.25 270 ARG B CA 1
ATOM 1552 C C . ARG B 2 70 ? 57.413 86.918 40.430 1.00 13.01 270 ARG B C 1
ATOM 1553 O O . ARG B 2 70 ? 56.273 86.621 40.794 1.00 14.14 270 ARG B O 1
ATOM 1561 N N . THR B 2 71 ? 57.687 88.031 39.755 1.00 13.36 271 THR B N 1
ATOM 1562 C CA . THR B 2 71 ? 56.640 88.993 39.417 1.00 14.57 271 THR B CA 1
ATOM 1563 C C . THR B 2 71 ? 56.155 88.833 37.978 1.00 14.34 271 THR B C 1
ATOM 1564 O O . THR B 2 71 ? 55.196 89.484 37.569 1.00 15.01 271 THR B O 1
ATOM 1568 N N . LEU B 2 72 ? 56.821 87.971 37.215 1.00 15.81 272 LEU B N 1
ATOM 1569 C CA . LEU B 2 72 ? 56.464 87.755 35.817 1.00 15.31 272 LEU B CA 1
ATOM 1570 C C . LEU B 2 72 ? 54.983 87.500 35.576 1.00 15.70 272 LEU B C 1
ATOM 1571 O O . LEU B 2 72 ? 54.436 87.935 34.563 1.00 13.84 272 LEU B O 1
ATOM 1576 N N . GLY B 2 73 ? 54.333 86.797 36.498 1.00 14.31 273 GLY B N 1
ATOM 1577 C CA . GLY B 2 73 ? 52.914 86.530 36.341 1.00 16.64 273 GLY B CA 1
ATOM 1578 C C . GLY B 2 73 ? 52.128 87.826 36.346 1.00 17.25 273 GLY B C 1
ATOM 1579 O O . GLY B 2 73 ? 51.099 87.947 35.680 1.00 18.08 273 GLY B O 1
ATOM 1580 N N . ASP B 2 74 ? 52.618 88.807 37.098 1.00 18.28 274 ASP B N 1
ATOM 1581 C CA . ASP B 2 74 ? 51.957 90.101 37.178 1.00 19.96 274 ASP B CA 1
ATOM 1582 C C . ASP B 2 74 ? 52.051 90.842 35.848 1.00 20.01 274 ASP B C 1
ATOM 1583 O O . ASP B 2 74 ? 51.280 91.764 35.588 1.00 20.14 274 ASP B O 1
ATOM 1588 N N . TYR B 2 75 ? 53.000 90.436 35.007 1.00 17.01 275 TYR B N 1
ATOM 1589 C CA . TYR B 2 75 ? 53.180 91.056 33.697 1.00 16.90 275 TYR B CA 1
ATOM 1590 C C . TYR B 2 75 ? 52.574 90.205 32.584 1.00 17.50 275 TYR B C 1
ATOM 1591 O O . TYR B 2 75 ? 53.061 90.205 31.453 1.00 18.10 275 TYR B O 1
ATOM 1600 N N . GLU B 2 76 ? 51.517 89.475 32.925 1.00 22.26 276 GLU B N 1
ATOM 1601 C CA . GLU B 2 76 ? 50.806 88.623 31.974 1.00 23.82 276 GLU B CA 1
ATOM 1602 C C . GLU B 2 76 ? 51.557 87.427 31.406 1.00 22.00 276 GLU B C 1
ATOM 1603 O O . GLU B 2 76 ? 51.062 86.774 30.489 1.00 21.38 276 GLU B O 1
ATOM 1609 N N . VAL B 2 77 ? 52.744 87.135 31.924 1.00 17.96 277 VAL B N 1
ATOM 1610 C CA . VAL B 2 77 ? 53.482 85.985 31.423 1.00 15.81 277 VAL B CA 1
ATOM 1611 C C . VAL B 2 77 ? 52.901 84.727 32.066 1.00 15.27 277 VAL B C 1
ATOM 1612 O O . VAL B 2 77 ? 53.032 84.510 33.270 1.00 16.26 277 VAL B O 1
ATOM 1616 N N . ARG B 2 78 ? 52.252 83.907 31.247 1.00 13.41 278 ARG B N 1
ATOM 1617 C CA . ARG B 2 78 ? 51.610 82.680 31.703 1.00 14.56 278 ARG B CA 1
ATOM 1618 C C . ARG B 2 78 ? 52.443 81.448 31.364 1.00 13.12 278 ARG B C 1
ATOM 1619 O O . ARG B 2 78 ? 52.383 80.434 32.067 1.00 13.62 278 ARG B O 1
ATOM 1627 N N . ARG B 2 79 ? 53.222 81.545 30.290 1.00 12.74 279 ARG B N 1
ATOM 1628 C CA . ARG B 2 79 ? 54.042 80.430 29.835 1.00 13.05 279 ARG B CA 1
ATOM 1629 C C . ARG B 2 79 ? 55.533 80.564 30.134 1.00 10.78 279 ARG B C 1
ATOM 1630 O O . ARG B 2 79 ? 56.257 81.274 29.439 1.00 12.25 279 ARG B O 1
ATOM 1638 N N . ILE B 2 80 ? 55.978 79.860 31.167 1.00 9.82 280 ILE B N 1
ATOM 1639 C CA . ILE B 2 80 ? 57.378 79.858 31.573 1.00 8.24 280 ILE B CA 1
ATOM 1640 C C . ILE B 2 80 ? 57.815 78.398 31.564 1.00 7.68 280 ILE B C 1
ATOM 1641 O O . ILE B 2 80 ? 57.265 77.576 32.292 1.00 9.31 280 ILE B O 1
ATOM 1646 N N . TYR B 2 81 ? 58.788 78.081 30.716 1.00 7.22 281 TYR B N 1
ATOM 1647 C CA . TYR B 2 81 ? 59.266 76.709 30.576 1.00 7.46 281 TYR B CA 1
ATOM 1648 C C . TYR B 2 81 ? 60.712 76.498 30.982 1.00 8.62 281 TYR B C 1
ATOM 1649 O O . TYR B 2 81 ? 61.560 77.366 30.791 1.00 7.43 281 TYR B O 1
ATOM 1658 N N . VAL B 2 82 ? 60.987 75.311 31.516 1.00 9.08 282 VAL B N 1
ATOM 1659 C CA . VAL B 2 82 ? 62.329 74.942 31.949 1.00 8.62 282 VAL B CA 1
ATOM 1660 C C . VAL B 2 82 ? 62.657 73.570 31.376 1.00 8.45 282 VAL B C 1
ATOM 1661 O O . VAL B 2 82 ? 61.894 72.623 31.551 1.00 8.02 282 VAL B O 1
ATOM 1665 N N . ASP B 2 83 ? 63.791 73.475 30.685 1.00 8.16 283 ASP B N 1
ATOM 1666 C CA . ASP B 2 83 ? 64.227 72.226 30.060 1.00 7.15 283 ASP B CA 1
ATOM 1667 C C . ASP B 2 83 ? 64.609 71.178 31.101 1.00 9.11 283 ASP B C 1
ATOM 1668 O O . ASP B 2 83 ? 65.540 71.377 31.867 1.00 8.36 283 ASP B O 1
ATOM 1673 N N . ARG B 2 84 ? 63.908 70.047 31.111 1.00 7.63 284 ARG B N 1
ATOM 1674 C CA . ARG B 2 84 ? 64.201 69.013 32.103 1.00 9.01 284 ARG B CA 1
ATOM 1675 C C . ARG B 2 84 ? 65.601 68.417 31.991 1.00 7.41 284 ARG B C 1
ATOM 1676 O O . ARG B 2 84 ? 66.216 68.086 33.000 1.00 8.50 284 ARG B O 1
ATOM 1684 N N . ASP B 2 85 ? 66.112 68.278 30.775 1.00 8.12 285 ASP B N 1
ATOM 1685 C CA . ASP B 2 85 ? 67.443 67.710 30.595 1.00 9.85 285 ASP B CA 1
ATOM 1686 C C . ASP B 2 85 ? 68.511 68.620 31.192 1.00 9.16 285 ASP B C 1
ATOM 1687 O O . ASP B 2 85 ? 69.490 68.144 31.768 1.00 9.05 285 ASP B O 1
ATOM 1692 N N . SER B 2 86 ? 68.312 69.927 31.058 1.00 9.12 286 SER B N 1
ATOM 1693 C CA . SER B 2 86 ? 69.253 70.905 31.601 1.00 9.16 286 SER B CA 1
ATOM 1694 C C . SER B 2 86 ? 69.288 70.823 33.126 1.00 8.83 286 SER B C 1
ATOM 1695 O O . SER B 2 86 ? 70.354 70.920 33.737 1.00 8.12 286 SER B O 1
ATOM 1698 N N . LEU B 2 87 ? 68.122 70.649 33.738 1.00 7.16 287 LEU B N 1
ATOM 1699 C CA . LEU B 2 87 ? 68.039 70.536 35.188 1.00 9.43 287 LEU B CA 1
ATOM 1700 C C . LEU B 2 87 ? 68.804 69.308 35.658 1.00 10.51 287 LEU B C 1
ATOM 1701 O O . LEU B 2 87 ? 69.588 69.382 36.600 1.00 11.31 287 LEU B O 1
ATOM 1706 N N . GLU B 2 88 ? 68.569 68.177 34.999 1.00 11.48 288 GLU B N 1
ATOM 1707 C CA . GLU B 2 88 ? 69.231 66.924 35.360 1.00 13.72 288 GLU B CA 1
ATOM 1708 C C . GLU B 2 88 ? 70.747 67.008 35.226 1.00 12.90 288 GLU B C 1
ATOM 1709 O O . GLU B 2 88 ? 71.487 66.549 36.103 1.00 13.19 288 GLU B O 1
ATOM 1715 N N . ALA B 2 89 ? 71.212 67.586 34.123 1.00 11.95 289 ALA B N 1
ATOM 1716 C CA . ALA B 2 89 ? 72.642 67.713 33.888 1.00 11.38 289 ALA B CA 1
ATOM 1717 C C . ALA B 2 89 ? 73.303 68.522 35.000 1.00 11.43 289 ALA B C 1
ATOM 1718 O O . ALA B 2 89 ? 74.503 68.399 35.248 1.00 11.34 289 ALA B O 1
ATOM 1720 N N . ARG B 2 90 ? 72.508 69.334 35.683 1.00 10.00 290 ARG B N 1
ATOM 1721 C CA . ARG B 2 90 ? 73.028 70.176 36.748 1.00 11.05 290 ARG B CA 1
ATOM 1722 C C . ARG B 2 90 ? 72.640 69.676 38.142 1.00 12.57 290 ARG B C 1
ATOM 1723 O O . ARG B 2 90 ? 72.838 70.366 39.142 1.00 14.22 290 ARG B O 1
ATOM 1731 N N . GLY B 2 91 ? 72.108 68.458 38.196 1.00 15.53 291 GLY B N 1
ATOM 1732 C CA . GLY B 2 91 ? 71.707 67.874 39.463 1.00 16.33 291 GLY B CA 1
ATOM 1733 C C . GLY B 2 91 ? 70.633 68.670 40.176 1.00 17.15 291 GLY B C 1
ATOM 1734 O O . GLY B 2 91 ? 70.565 68.680 41.406 1.00 17.30 291 GLY B O 1
ATOM 1735 N N . LEU B 2 92 ? 69.784 69.338 39.404 1.00 12.67 292 LEU B N 1
ATOM 1736 C CA . LEU B 2 92 ? 68.716 70.136 39.982 1.00 12.76 292 LEU B CA 1
ATOM 1737 C C . LEU B 2 92 ? 67.358 69.504 39.729 1.00 13.39 292 LEU B C 1
ATOM 1738 O O . LEU B 2 92 ? 67.194 68.702 38.812 1.00 14.11 292 LEU B O 1
ATOM 1743 N N . THR B 2 93 ? 66.389 69.868 40.560 1.00 15.34 293 THR B N 1
ATOM 1744 C CA . THR B 2 93 ? 65.028 69.377 40.412 1.00 15.80 293 THR B CA 1
ATOM 1745 C C . THR B 2 93 ? 64.162 70.623 40.487 1.00 15.52 293 THR B C 1
ATOM 1746 O O . THR B 2 93 ? 64.662 71.703 40.817 1.00 14.38 293 THR B O 1
ATOM 1750 N N . GLN B 2 94 ? 62.876 70.499 40.188 1.00 13.66 294 GLN B N 1
ATOM 1751 C CA . GLN B 2 94 ? 62.024 71.678 40.242 1.00 15.19 294 GLN B CA 1
ATOM 1752 C C . GLN B 2 94 ? 62.005 72.274 41.648 1.00 15.86 294 GLN B C 1
ATOM 1753 O O . GLN B 2 94 ? 61.706 73.456 41.825 1.00 14.78 294 GLN B O 1
ATOM 1759 N N . ASP B 2 95 ? 62.343 71.460 42.645 1.00 17.30 295 ASP B N 1
ATOM 1760 C CA . ASP B 2 95 ? 62.371 71.929 44.028 1.00 17.84 295 ASP B CA 1
ATOM 1761 C C . ASP B 2 95 ? 63.469 72.964 44.269 1.00 16.49 295 ASP B C 1
ATOM 1762 O O . ASP B 2 95 ? 63.449 73.674 45.275 1.00 17.36 295 ASP B O 1
ATOM 1767 N N . ASP B 2 96 ? 64.424 73.051 43.347 1.00 14.18 296 ASP B N 1
ATOM 1768 C CA . ASP B 2 96 ? 65.524 74.005 43.471 1.00 13.90 296 ASP B CA 1
ATOM 1769 C C . ASP B 2 96 ? 65.192 75.350 42.840 1.00 12.74 296 ASP B C 1
ATOM 1770 O O . ASP B 2 96 ? 65.953 76.313 42.969 1.00 11.13 296 ASP B O 1
ATOM 1775 N N . LEU B 2 97 ? 64.056 75.415 42.158 1.00 10.86 297 LEU B N 1
ATOM 1776 C CA . LEU B 2 97 ? 63.655 76.636 41.474 1.00 10.19 297 LEU B CA 1
ATOM 1777 C C . LEU B 2 97 ? 62.594 77.426 42.219 1.00 10.40 297 LEU B C 1
ATOM 1778 O O . LEU B 2 97 ? 61.863 76.886 43.051 1.00 11.15 297 LEU B O 1
ATOM 1783 N N . VAL B 2 98 ? 62.516 78.714 41.912 1.00 9.37 298 VAL B N 1
ATOM 1784 C CA . VAL B 2 98 ? 61.533 79.577 42.538 1.00 9.96 298 VAL B CA 1
ATOM 1785 C C . VAL B 2 98 ? 60.172 79.301 41.917 1.00 10.84 298 VAL B C 1
ATOM 1786 O O . VAL B 2 98 ? 60.072 78.768 40.805 1.00 10.54 298 VAL B O 1
ATOM 1790 N N . GLU B 2 99 ? 59.124 79.648 42.649 1.00 12.20 299 GLU B N 1
ATOM 1791 C CA . GLU B 2 99 ? 57.772 79.476 42.149 1.00 12.99 299 GLU B CA 1
ATOM 1792 C C . GLU B 2 99 ? 57.351 80.833 41.614 1.00 12.96 299 GLU B C 1
ATOM 1793 O O . GLU B 2 99 ? 57.711 81.865 42.178 1.00 12.99 299 GLU B O 1
ATOM 1799 N N . ILE B 2 100 ? 56.607 80.830 40.516 1.00 9.39 300 ILE B N 1
ATOM 1800 C CA . ILE B 2 100 ? 56.137 82.068 39.917 1.00 8.93 300 ILE B CA 1
ATOM 1801 C C . ILE B 2 100 ? 54.619 81.995 39.828 1.00 9.68 300 ILE B C 1
ATOM 1802 O O . ILE B 2 100 ? 54.065 81.204 39.056 1.00 10.07 300 ILE B O 1
ATOM 1807 N N . ALA B 2 101 ? 53.954 82.822 40.631 1.00 13.01 301 ALA B N 1
ATOM 1808 C CA . ALA B 2 101 ? 52.496 82.852 40.678 1.00 14.52 301 ALA B CA 1
ATOM 1809 C C . ALA B 2 101 ? 51.863 83.567 39.495 1.00 15.34 301 ALA B C 1
ATOM 1810 O O . ALA B 2 101 ? 52.496 84.386 38.830 1.00 15.31 301 ALA B O 1
ATOM 1812 N N . PHE B 2 102 ? 50.601 83.246 39.242 1.00 11.59 302 PHE B N 1
ATOM 1813 C CA . PHE B 2 102 ? 49.854 83.860 38.153 1.00 13.04 302 PHE B CA 1
ATOM 1814 C C . PHE B 2 102 ? 48.394 83.973 38.545 1.00 14.36 302 PHE B C 1
ATOM 1815 O O . PHE B 2 102 ? 47.771 82.989 38.944 1.00 13.72 302 PHE B O 1
ATOM 1823 N N . GLU B 2 103 ? 47.850 85.178 38.445 1.00 17.27 303 GLU B N 1
ATOM 1824 C CA . GLU B 2 103 ? 46.452 85.387 38.769 1.00 22.07 303 GLU B CA 1
ATOM 1825 C C . GLU B 2 103 ? 45.836 86.352 37.773 1.00 24.28 303 GLU B C 1
ATOM 1826 O O . GLU B 2 103 ? 46.466 87.329 37.360 1.00 23.22 303 GLU B O 1
ATOM 1832 N N . ASP B 2 104 ? 44.606 86.052 37.375 1.00 22.83 304 ASP B N 1
ATOM 1833 C CA . ASP B 2 104 ? 43.868 86.883 36.436 1.00 25.78 304 ASP B CA 1
ATOM 1834 C C . ASP B 2 104 ? 42.509 87.131 37.074 1.00 27.50 304 ASP B C 1
ATOM 1835 O O . ASP B 2 104 ? 41.708 86.210 37.237 1.00 26.59 304 ASP B O 1
ATOM 1840 N N . MET B 2 105 ? 42.264 88.381 37.443 1.00 32.42 305 MET B N 1
ATOM 1841 C CA . MET B 2 105 ? 41.021 88.764 38.096 1.00 36.02 305 MET B CA 1
ATOM 1842 C C . MET B 2 105 ? 39.780 88.445 37.273 1.00 35.70 305 MET B C 1
ATOM 1843 O O . MET B 2 105 ? 38.735 88.103 37.827 1.00 35.86 305 MET B O 1
ATOM 1848 N N . GLU B 2 106 ? 39.895 88.554 35.954 1.00 33.82 306 GLU B N 1
ATOM 1849 C CA . GLU B 2 106 ? 38.767 88.294 35.065 1.00 34.76 306 GLU B CA 1
ATOM 1850 C C . GLU B 2 106 ? 38.354 86.824 34.975 1.00 33.68 306 GLU B C 1
ATOM 1851 O O . GLU B 2 106 ? 37.168 86.502 35.056 1.00 33.62 306 GLU B O 1
ATOM 1857 N N . THR B 2 107 ? 39.326 85.934 34.806 1.00 32.54 307 THR B N 1
ATOM 1858 C CA . THR B 2 107 ? 39.031 84.511 34.681 1.00 31.14 307 THR B CA 1
ATOM 1859 C C . THR B 2 107 ? 39.055 83.735 35.998 1.00 29.26 307 THR B C 1
ATOM 1860 O O . THR B 2 107 ? 38.747 82.544 36.025 1.00 27.99 307 THR B O 1
ATOM 1864 N N . GLU B 2 108 ? 39.424 84.407 37.085 1.00 26.14 308 GLU B N 1
ATOM 1865 C CA . GLU B 2 108 ? 39.455 83.778 38.403 1.00 24.81 308 GLU B CA 1
ATOM 1866 C C . GLU B 2 108 ? 40.590 82.770 38.602 1.00 21.39 308 GLU B C 1
ATOM 1867 O O . GLU B 2 108 ? 40.681 82.125 39.650 1.00 19.05 308 GLU B O 1
ATOM 1873 N N . GLU B 2 109 ? 41.459 82.616 37.613 1.00 23.72 309 GLU B N 1
ATOM 1874 C CA . GLU B 2 109 ? 42.550 81.669 37.783 1.00 23.06 309 GLU B CA 1
ATOM 1875 C C . GLU B 2 109 ? 43.571 82.227 38.766 1.00 21.31 309 GLU B C 1
ATOM 1876 O O . GLU B 2 109 ? 43.943 83.398 38.701 1.00 20.36 309 GLU B O 1
ATOM 1882 N N . GLU B 2 110 ? 43.994 81.381 39.697 1.00 19.38 310 GLU B N 1
ATOM 1883 C CA . GLU B 2 110 ? 44.959 81.764 40.721 1.00 19.15 310 GLU B CA 1
ATOM 1884 C C . GLU B 2 110 ? 45.910 80.601 40.947 1.00 16.68 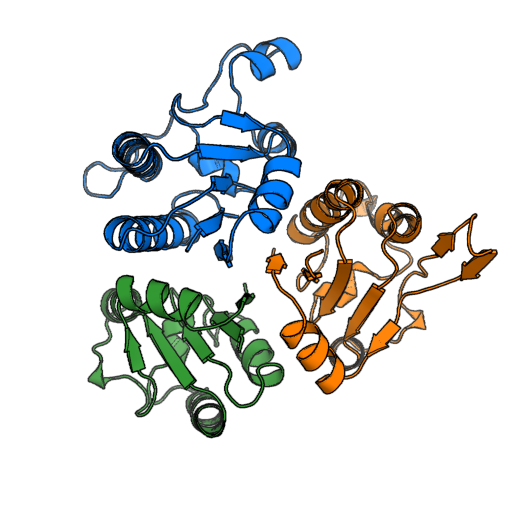310 GLU B C 1
ATOM 1885 O O . GLU B 2 110 ? 45.619 79.697 41.727 1.00 17.66 310 GLU B O 1
ATOM 1891 N N . PHE B 2 111 ? 47.044 80.624 40.257 1.00 14.41 311 PHE B N 1
ATOM 1892 C CA . PHE B 2 111 ? 48.032 79.557 40.379 1.00 14.31 311 PHE B CA 1
ATOM 1893 C C . PHE B 2 111 ? 49.249 79.971 41.198 1.00 13.85 311 PHE B C 1
ATOM 1894 O O . PHE B 2 111 ? 49.822 81.041 40.984 1.00 13.78 311 PHE B O 1
ATOM 1902 N N . ASP B 2 112 ? 49.642 79.106 42.128 1.00 12.76 312 ASP B N 1
ATOM 1903 C CA . ASP B 2 112 ? 50.794 79.343 42.994 1.00 15.01 312 ASP B CA 1
ATOM 1904 C C . ASP B 2 112 ? 52.095 79.297 42.194 1.00 12.61 312 ASP B C 1
ATOM 1905 O O . ASP B 2 112 ? 53.075 79.958 42.543 1.00 10.29 312 ASP B O 1
ATOM 1910 N N . ASN B 2 113 ? 52.109 78.505 41.128 1.00 13.02 313 ASN B N 1
ATOM 1911 C CA . ASN B 2 113 ? 53.308 78.389 40.310 1.00 12.32 313 ASN B CA 1
ATOM 1912 C C . ASN B 2 113 ? 52.977 77.951 38.894 1.00 12.44 313 ASN B C 1
ATOM 1913 O O . ASN B 2 113 ? 52.284 76.956 38.684 1.00 15.43 313 ASN B O 1
ATOM 1918 N N . ILE B 2 114 ? 53.471 78.703 37.921 1.00 10.49 314 ILE B N 1
ATOM 1919 C CA . ILE B 2 114 ? 53.235 78.363 36.531 1.00 11.56 314 ILE B CA 1
ATOM 1920 C C . ILE B 2 114 ? 54.497 77.867 35.832 1.00 10.78 314 ILE B C 1
ATOM 1921 O O . ILE B 2 114 ? 54.470 77.545 34.645 1.00 12.21 314 ILE B O 1
ATOM 1926 N N . VAL B 2 115 ? 55.606 77.804 36.564 1.00 10.69 315 VAL B N 1
ATOM 1927 C CA . VAL B 2 115 ? 56.850 77.316 35.979 1.00 9.43 315 VAL B CA 1
ATOM 1928 C C . VAL B 2 115 ? 56.653 75.843 35.638 1.00 11.18 315 VAL B C 1
ATOM 1929 O O . VAL B 2 115 ? 56.346 75.021 36.514 1.00 9.76 315 VAL B O 1
ATOM 1933 N N . GLU B 2 116 ? 56.822 75.515 34.363 1.00 8.72 316 GLU B N 1
ATOM 1934 C CA . GLU B 2 116 ? 56.644 74.144 33.909 1.00 10.76 316 GLU B CA 1
ATOM 1935 C C . GLU B 2 116 ? 57.906 73.508 33.347 1.00 9.24 316 GLU B C 1
ATOM 1936 O O . GLU B 2 116 ? 58.549 74.061 32.458 1.00 8.02 316 GLU B O 1
ATOM 1942 N N . VAL B 2 117 ? 58.248 72.336 33.871 1.00 9.26 317 VAL B N 1
ATOM 1943 C CA . VAL B 2 117 ? 59.410 71.594 33.404 1.00 10.20 317 VAL B CA 1
ATOM 1944 C C . VAL B 2 117 ? 58.960 70.736 32.222 1.00 11.08 317 VAL B C 1
ATOM 1945 O O . VAL B 2 117 ? 57.990 69.977 32.328 1.00 10.66 317 VAL B O 1
ATOM 1949 N N . ILE B 2 118 ? 59.660 70.867 31.098 1.00 7.94 318 ILE B N 1
ATOM 1950 C CA . ILE B 2 118 ? 59.313 70.126 29.891 1.00 8.13 318 ILE B CA 1
ATOM 1951 C C . ILE B 2 118 ? 60.462 69.353 29.264 1.00 8.03 318 ILE B C 1
ATOM 1952 O O . ILE B 2 118 ? 61.634 69.659 29.487 1.00 8.19 318 ILE B O 1
ATOM 1957 N N . ASP B 2 119 ? 60.109 68.360 28.453 1.00 8.42 319 ASP B N 1
ATOM 1958 C CA . ASP B 2 119 ? 61.090 67.524 27.774 1.00 11.00 319 ASP B CA 1
ATOM 1959 C C . ASP B 2 119 ? 61.620 68.187 26.501 1.00 9.43 319 ASP B C 1
ATOM 1960 O O . ASP B 2 119 ? 61.079 69.190 26.036 1.00 9.44 319 ASP B O 1
ATOM 1965 N N . SER B 2 120 ? 62.666 67.596 25.935 1.00 11.39 320 SER B N 1
ATOM 1966 C CA . SER B 2 120 ? 63.312 68.122 24.737 1.00 11.40 320 SER B CA 1
ATOM 1967 C C . SER B 2 120 ? 62.407 68.263 23.513 1.00 11.41 320 SER B C 1
ATOM 1968 O O . SER B 2 120 ? 62.533 69.228 22.757 1.00 10.03 320 SER B O 1
ATOM 1971 N N . ALA B 2 121 ? 61.502 67.311 23.311 1.00 10.22 321 ALA B N 1
ATOM 1972 C CA . ALA B 2 121 ? 60.594 67.362 22.165 1.00 11.75 321 ALA B CA 1
ATOM 1973 C C . ALA B 2 121 ? 59.649 68.553 22.278 1.00 10.50 321 ALA B C 1
ATOM 1974 O O . ALA B 2 121 ? 59.356 69.220 21.289 1.00 10.03 321 ALA B O 1
ATOM 1976 N N . ARG B 2 122 ? 59.175 68.820 23.491 1.00 9.43 322 ARG B N 1
ATOM 1977 C CA . ARG B 2 122 ? 58.270 69.940 23.724 1.00 9.82 322 ARG B CA 1
ATOM 1978 C C . ARG B 2 122 ? 59.007 71.255 23.486 1.00 8.75 322 ARG B C 1
ATOM 1979 O O . ARG B 2 122 ? 58.440 72.212 22.955 1.00 8.06 322 ARG B O 1
ATOM 1987 N N . VAL B 2 123 ? 60.274 71.302 23.886 1.00 9.21 323 VAL B N 1
ATOM 1988 C CA . VAL B 2 123 ? 61.086 72.499 23.688 1.00 10.28 323 VAL B CA 1
ATOM 1989 C C . VAL B 2 123 ? 61.179 72.792 22.193 1.00 10.79 323 VAL B C 1
ATOM 1990 O O . VAL B 2 123 ? 60.947 73.918 21.749 1.00 10.79 323 VAL B O 1
ATOM 1994 N N . SER B 2 124 ? 61.507 71.763 21.418 1.00 9.87 324 SER B N 1
ATOM 1995 C CA . SER B 2 124 ? 61.633 71.914 19.975 1.00 9.43 324 SER B CA 1
ATOM 1996 C C . SER B 2 124 ? 60.314 72.390 19.384 1.00 10.25 324 SER B C 1
ATOM 1997 O O . SER B 2 124 ? 60.296 73.201 18.460 1.00 9.31 324 SER B O 1
ATOM 2000 N N . GLU B 2 125 ? 59.212 71.887 19.931 1.00 11.76 325 GLU B N 1
ATOM 2001 C CA . GLU B 2 125 ? 57.884 72.256 19.453 1.00 12.53 325 GLU B CA 1
ATOM 2002 C C . GLU B 2 125 ? 57.618 73.731 19.707 1.00 12.32 325 GLU B C 1
ATOM 2003 O O . GLU B 2 125 ? 57.120 74.441 18.832 1.00 13.24 325 GLU B O 1
ATOM 2009 N N . LEU B 2 126 ? 57.948 74.190 20.909 1.00 10.80 326 LEU B N 1
ATOM 2010 C CA . LEU B 2 126 ? 57.746 75.590 21.262 1.00 11.27 326 LEU B CA 1
ATOM 2011 C C . LEU B 2 126 ? 58.567 76.479 20.336 1.00 11.45 326 LEU B C 1
ATOM 2012 O O . LEU B 2 126 ? 58.109 77.542 19.915 1.00 12.20 326 LEU B O 1
ATOM 2017 N N . MET B 2 127 ? 59.781 76.041 20.011 1.00 11.79 327 MET B N 1
ATOM 2018 C CA . MET B 2 127 ? 60.639 76.813 19.118 1.00 10.28 327 MET B CA 1
ATOM 2019 C C . MET B 2 127 ? 59.969 76.930 17.742 1.00 11.22 327 MET B C 1
ATOM 2020 O O . MET B 2 127 ? 59.919 78.011 17.160 1.00 10.50 327 MET B O 1
ATOM 2025 N N . ASN B 2 128 ? 59.436 75.820 17.239 1.00 11.82 328 ASN B N 1
ATOM 2026 C CA . ASN B 2 128 ? 58.769 75.808 15.937 1.00 14.30 328 ASN B CA 1
ATOM 2027 C C . ASN B 2 128 ? 57.484 76.631 15.871 1.00 15.51 328 ASN B C 1
ATOM 2028 O O . ASN B 2 128 ? 57.011 76.966 14.783 1.00 16.69 328 ASN B O 1
ATOM 2033 N N . GLU B 2 129 ? 56.915 76.956 17.026 1.00 12.80 329 GLU B N 1
ATOM 2034 C CA . GLU B 2 129 ? 55.682 77.735 17.055 1.00 13.62 329 GLU B CA 1
ATOM 2035 C C . GLU B 2 129 ? 55.935 79.235 17.171 1.00 12.90 329 GLU B C 1
ATOM 2036 O O . GLU B 2 129 ? 55.022 80.039 16.992 1.00 13.12 329 GLU B O 1
ATOM 2042 N N . SER B 2 130 ? 57.176 79.614 17.448 1.00 12.48 330 SER B N 1
ATOM 2043 C CA . SER B 2 130 ? 57.509 81.023 17.616 1.00 13.06 330 SER B CA 1
ATOM 2044 C C . SER B 2 130 ? 57.677 81.809 16.324 1.00 12.60 330 SER B C 1
ATOM 2045 O O . SER B 2 130 ? 58.200 81.303 15.333 1.00 12.85 330 SER B O 1
ATOM 2048 N N . ASP B 2 131 ? 57.238 83.063 16.349 1.00 12.90 331 ASP B N 1
ATOM 2049 C CA . ASP B 2 131 ? 57.359 83.933 15.186 1.00 14.22 331 ASP B CA 1
ATOM 2050 C C . ASP B 2 131 ? 58.628 84.775 15.298 1.00 13.69 331 ASP B C 1
ATOM 2051 O O . ASP B 2 131 ? 59.156 85.274 14.303 1.00 14.22 331 ASP B O 1
ATOM 2056 N N . ALA B 2 132 ? 59.122 84.925 16.520 1.00 11.52 332 ALA B N 1
ATOM 2057 C CA . ALA B 2 132 ? 60.334 85.692 16.761 1.00 11.08 332 ALA B CA 1
ATOM 2058 C C . ALA B 2 132 ? 60.969 85.174 18.032 1.00 10.69 332 ALA B C 1
ATOM 2059 O O . ALA B 2 132 ? 60.273 84.864 19.000 1.00 11.08 332 ALA B O 1
ATOM 2061 N N . VAL B 2 133 ? 62.289 85.076 18.024 1.00 10.23 333 VAL B N 1
ATOM 2062 C CA . VAL B 2 133 ? 63.013 84.588 19.188 1.00 10.00 333 VAL B CA 1
ATOM 2063 C C . VAL B 2 133 ? 64.044 85.609 19.647 1.00 10.58 333 VAL B C 1
ATOM 2064 O O . VAL B 2 133 ? 64.947 85.985 18.893 1.00 11.04 333 VAL B O 1
ATOM 2068 N N . PHE B 2 134 ? 63.890 86.058 20.886 1.00 8.51 334 PHE B N 1
ATOM 2069 C CA . PHE B 2 134 ? 64.808 87.008 21.487 1.00 9.74 334 PHE B CA 1
ATOM 2070 C C . PHE B 2 134 ? 65.906 86.192 22.147 1.00 10.62 334 PHE B C 1
ATOM 2071 O O . PHE B 2 134 ? 65.629 85.349 22.997 1.00 10.89 334 PHE B O 1
ATOM 2079 N N . SER B 2 135 ? 67.144 86.436 21.737 1.00 12.39 335 SER B N 1
ATOM 2080 C CA . SER B 2 135 ? 68.296 85.741 22.295 1.00 15.64 335 SER B CA 1
ATOM 2081 C C . SER B 2 135 ? 69.193 86.755 22.990 1.00 17.24 335 SER B C 1
ATOM 2082 O O . SER B 2 135 ? 69.285 87.907 22.564 1.00 17.76 335 SER B O 1
ATOM 2085 N N . PHE B 2 136 ? 69.849 86.322 24.062 1.00 31.17 336 PHE B N 1
ATOM 2086 C CA . PHE B 2 136 ? 70.730 87.199 24.824 1.00 34.81 336 PHE B CA 1
ATOM 2087 C C . PHE B 2 136 ? 71.961 86.432 25.292 1.00 37.01 336 PHE B C 1
ATOM 2088 O O . PHE B 2 136 ? 71.808 85.565 26.177 1.00 39.95 336 PHE B O 1
ATOM 2097 N N . SER C 3 2 ? 60.841 74.749 10.076 1.00 32.24 402 SER C N 1
ATOM 2098 C CA . SER C 3 2 ? 61.023 75.968 9.231 1.00 28.52 402 SER C CA 1
ATOM 2099 C C . SER C 3 2 ? 61.797 77.046 9.982 1.00 25.91 402 SER C C 1
ATOM 2100 O O . SER C 3 2 ? 61.561 78.234 9.790 1.00 26.88 402 SER C O 1
ATOM 2103 N N . ILE C 3 3 ? 62.715 76.628 10.847 1.00 14.18 403 ILE C N 1
ATOM 2104 C CA . ILE C 3 3 ? 63.525 77.579 11.601 1.00 10.98 403 ILE C CA 1
ATOM 2105 C C . ILE C 3 3 ? 64.947 77.586 11.072 1.00 9.05 403 ILE C C 1
ATOM 2106 O O . ILE C 3 3 ? 65.489 76.541 10.712 1.00 7.49 403 ILE C O 1
ATOM 2111 N N . LEU C 3 4 ? 65.544 78.771 11.018 1.00 8.74 404 LEU C N 1
ATOM 2112 C CA . LEU C 3 4 ? 66.936 78.887 10.627 1.00 7.08 404 LEU C CA 1
ATOM 2113 C C . LEU C 3 4 ? 67.655 79.145 11.939 1.00 7.26 404 LEU C C 1
ATOM 2114 O O . LEU C 3 4 ? 67.437 80.175 12.581 1.00 8.03 404 LEU C O 1
ATOM 2119 N N . HIS C 3 5 ? 68.486 78.199 12.353 1.00 6.33 405 HIS C N 1
ATOM 2120 C CA . HIS C 3 5 ? 69.249 78.353 13.585 1.00 6.30 405 HIS C CA 1
ATOM 2121 C C . HIS C 3 5 ? 70.603 78.936 13.215 1.00 6.65 405 HIS C C 1
ATOM 2122 O O . HIS C 3 5 ? 71.213 78.520 12.227 1.00 7.67 405 HIS C O 1
ATOM 2129 N N . THR C 3 6 ? 71.079 79.904 13.992 1.00 6.56 406 THR C N 1
ATOM 2130 C CA . THR C 3 6 ? 72.392 80.472 13.719 1.00 6.53 406 THR C CA 1
ATOM 2131 C C . THR C 3 6 ? 73.309 80.137 14.888 1.00 6.50 406 THR C C 1
ATOM 2132 O O . THR C 3 6 ? 72.913 80.237 16.051 1.00 7.55 406 THR C O 1
ATOM 2136 N N . VAL C 3 7 ? 74.525 79.711 14.570 1.00 6.23 407 VAL C N 1
ATOM 2137 C CA . VAL C 3 7 ? 75.511 79.356 15.593 1.00 7.21 407 VAL C CA 1
ATOM 2138 C C . VAL C 3 7 ? 76.787 80.117 15.273 1.00 6.83 407 VAL C C 1
ATOM 2139 O O . VAL C 3 7 ? 77.377 79.916 14.209 1.00 6.90 407 VAL C O 1
ATOM 2143 N N . ASN C 3 8 ? 77.221 80.982 16.188 1.00 7.83 408 ASN C N 1
ATOM 2144 C CA . ASN C 3 8 ? 78.419 81.779 15.935 1.00 7.49 408 ASN C CA 1
ATOM 2145 C C . ASN C 3 8 ? 79.608 81.489 16.833 1.00 7.55 408 ASN C C 1
ATOM 2146 O O . ASN C 3 8 ? 80.613 82.187 16.759 1.00 7.60 408 ASN C O 1
ATOM 2151 N N . LYS C 3 9 ? 79.494 80.472 17.678 1.00 7.44 409 LYS C N 1
ATOM 2152 C CA . LYS C 3 9 ? 80.573 80.131 18.598 1.00 10.30 409 LYS C CA 1
ATOM 2153 C C . LYS C 3 9 ? 81.226 78.797 18.275 1.00 8.75 409 LYS C C 1
ATOM 2154 O O . LYS C 3 9 ? 80.575 77.874 17.791 1.00 7.59 409 LYS C O 1
ATOM 2160 N N . SER C 3 10 ? 82.521 78.710 18.558 1.00 9.43 410 SER C N 1
ATOM 2161 C CA . SER C 3 10 ? 83.292 77.499 18.322 1.00 11.40 410 SER C CA 1
ATOM 2162 C C . SER C 3 10 ? 82.706 76.321 19.094 1.00 11.08 410 SER C C 1
ATOM 2163 O O . SER C 3 10 ? 82.333 76.457 20.261 1.00 8.89 410 SER C O 1
ATOM 2166 N N . PRO C 3 11 ? 82.615 75.149 18.448 1.00 12.34 411 PRO C N 1
ATOM 2167 C CA . PRO C 3 11 ? 82.073 73.950 19.089 1.00 13.45 411 PRO C CA 1
ATOM 2168 C C . PRO C 3 11 ? 83.049 73.389 20.121 1.00 14.89 411 PRO C C 1
ATOM 2169 O O . PRO C 3 11 ? 82.691 72.533 20.925 1.00 17.45 411 PRO C O 1
ATOM 2173 N N . PHE C 3 12 ? 84.286 73.875 20.090 1.00 14.01 412 PHE C N 1
ATOM 2174 C CA . PHE C 3 12 ? 85.303 73.417 21.030 1.00 14.87 412 PHE C CA 1
ATOM 2175 C C . PHE C 3 12 ? 85.359 74.373 22.212 1.00 16.51 412 PHE C C 1
ATOM 2176 O O . PHE C 3 12 ? 85.861 74.035 23.286 1.00 20.15 412 PHE C O 1
ATOM 2184 N N . GLU C 3 13 ? 84.827 75.570 21.998 1.00 15.82 413 GLU C N 1
ATOM 2185 C CA . GLU C 3 13 ? 84.816 76.618 23.009 1.00 17.69 413 GLU C CA 1
ATOM 2186 C C . GLU C 3 13 ? 83.505 76.687 23.790 1.00 17.04 413 GLU C C 1
ATOM 2187 O O . GLU C 3 13 ? 83.513 76.784 25.020 1.00 16.23 413 GLU C O 1
ATOM 2193 N N . ARG C 3 14 ? 82.386 76.642 23.072 1.00 14.08 414 ARG C N 1
ATOM 2194 C CA . ARG C 3 14 ? 81.059 76.727 23.686 1.00 13.75 414 ARG C CA 1
ATOM 2195 C C . ARG C 3 14 ? 80.165 75.529 23.382 1.00 13.58 414 ARG C C 1
ATOM 2196 O O . ARG C 3 14 ? 80.427 74.753 22.459 1.00 11.32 414 ARG C O 1
ATOM 2204 N N . ASN C 3 15 ? 79.086 75.419 24.151 1.00 12.29 415 ASN C N 1
ATOM 2205 C CA . ASN C 3 15 ? 78.119 74.336 24.018 1.00 13.04 415 ASN C CA 1
ATOM 2206 C C . ASN C 3 15 ? 76.976 74.697 23.065 1.00 11.35 415 ASN C C 1
ATOM 2207 O O . ASN C 3 15 ? 76.037 73.926 22.897 1.00 12.32 415 ASN C O 1
ATOM 2212 N N . SER C 3 16 ? 77.073 75.863 22.439 1.00 9.34 416 SER C N 1
ATOM 2213 C CA . SER C 3 16 ? 76.036 76.353 21.535 1.00 9.69 416 SER C CA 1
ATOM 2214 C C . SER C 3 16 ? 75.663 75.415 20.393 1.00 9.47 416 SER C C 1
ATOM 2215 O O . SER C 3 16 ? 74.480 75.158 20.160 1.00 9.32 416 SER C O 1
ATOM 2218 N N . LEU C 3 17 ? 76.666 74.912 19.679 1.00 9.26 417 LEU C N 1
ATOM 2219 C CA . LEU C 3 17 ? 76.410 74.017 18.557 1.00 10.49 417 LEU C CA 1
ATOM 2220 C C . LEU C 3 17 ? 75.730 72.726 19.018 1.00 11.04 417 LEU C C 1
ATOM 2221 O O . LEU C 3 17 ? 74.757 72.274 18.408 1.00 9.91 417 LEU C O 1
ATOM 2226 N N . GLU C 3 18 ? 76.225 72.139 20.102 1.00 11.07 418 GLU C N 1
ATOM 2227 C CA . GLU C 3 18 ? 75.644 70.903 20.612 1.00 13.04 418 GLU C CA 1
ATOM 2228 C C . GLU C 3 18 ? 74.177 71.067 21.003 1.00 12.18 418 GLU C C 1
ATOM 2229 O O . GLU C 3 18 ? 73.357 70.194 20.721 1.00 11.15 418 GLU C O 1
ATOM 2235 N N . SER C 3 19 ? 73.841 72.181 21.645 1.00 11.78 419 SER C N 1
ATOM 2236 C CA . SER C 3 19 ? 72.461 72.423 22.047 1.00 11.89 419 SER C CA 1
ATOM 2237 C C . SER C 3 19 ? 71.582 72.612 20.812 1.00 11.40 419 SER C C 1
ATOM 2238 O O . SER C 3 19 ? 70.453 72.129 20.756 1.00 10.38 419 SER C O 1
ATOM 2241 N N . CYS C 3 20 ? 72.111 73.319 19.820 1.00 9.22 420 CYS C N 1
ATOM 2242 C CA . CYS C 3 20 ? 71.369 73.567 18.592 1.00 9.69 420 CYS C CA 1
ATOM 2243 C C . CYS C 3 20 ? 71.007 72.260 17.900 1.00 11.49 420 CYS C C 1
ATOM 2244 O O . CYS C 3 20 ? 69.842 72.022 17.563 1.00 10.38 420 CYS C O 1
ATOM 2247 N N . LEU C 3 21 ? 72.006 71.409 17.701 1.00 13.04 421 LEU C N 1
ATO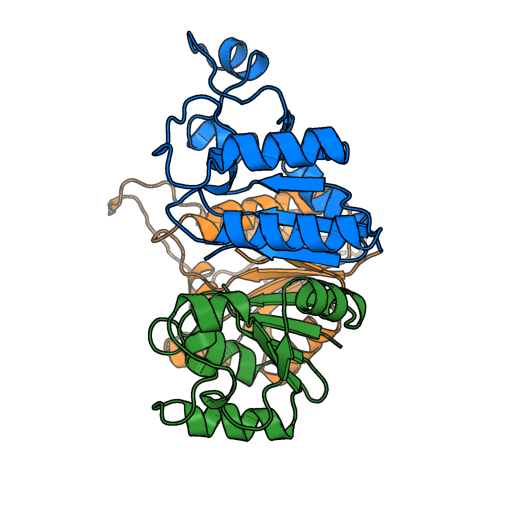M 2248 C CA . LEU C 3 21 ? 71.792 70.132 17.031 1.00 14.48 421 LEU C CA 1
ATOM 2249 C C . LEU C 3 21 ? 70.823 69.222 17.775 1.00 15.52 421 LEU C C 1
ATOM 2250 O O . LEU C 3 21 ? 70.195 68.352 17.171 1.00 17.45 421 LEU C O 1
ATOM 2255 N N . LYS C 3 22 ? 70.701 69.422 19.084 1.00 13.80 422 LYS C N 1
ATOM 2256 C CA . LYS C 3 22 ? 69.792 68.615 19.887 1.00 13.47 422 LYS C CA 1
ATOM 2257 C C . LYS C 3 22 ? 68.336 69.043 19.714 1.00 13.60 422 LYS C C 1
ATOM 2258 O O . LYS C 3 22 ? 67.434 68.201 19.671 1.00 15.46 422 LYS C O 1
ATOM 2264 N N . PHE C 3 23 ? 68.104 70.346 19.601 1.00 12.41 423 PHE C N 1
ATOM 2265 C CA . PHE C 3 23 ? 66.739 70.848 19.484 1.00 10.38 423 PHE C CA 1
ATOM 2266 C C . PHE C 3 23 ? 66.234 71.139 18.075 1.00 10.82 423 PHE C C 1
ATOM 2267 O O . PHE C 3 23 ? 65.029 71.263 17.869 1.00 12.48 423 PHE C O 1
ATOM 2275 N N . ALA C 3 24 ? 67.137 71.252 17.107 1.00 10.16 424 ALA C N 1
ATOM 2276 C CA . ALA C 3 24 ? 66.724 71.510 15.729 1.00 9.38 424 ALA C CA 1
ATOM 2277 C C . ALA C 3 24 ? 65.958 70.288 15.238 1.00 11.02 424 ALA C C 1
ATOM 2278 O O . ALA C 3 24 ? 66.372 69.157 15.484 1.00 12.15 424 ALA C O 1
ATOM 2280 N N . THR C 3 25 ? 64.846 70.509 14.546 1.00 9.02 425 THR C N 1
ATOM 2281 C CA . THR C 3 25 ? 64.043 69.395 14.053 1.00 10.79 425 THR C CA 1
ATOM 2282 C C . THR C 3 25 ? 64.175 69.160 12.556 1.00 12.51 425 THR C C 1
ATOM 2283 O O . THR C 3 25 ? 64.674 70.012 11.819 1.00 11.06 425 THR C O 1
ATOM 2287 N N . GLU C 3 26 ? 63.726 67.986 12.122 1.00 11.32 426 GLU C N 1
ATOM 2288 C CA . GLU C 3 26 ? 63.769 67.585 10.719 1.00 14.35 426 GLU C CA 1
ATOM 2289 C C . GLU C 3 26 ? 63.322 68.709 9.793 1.00 13.15 426 GLU C C 1
ATOM 2290 O O . GLU C 3 26 ? 62.245 69.271 9.971 1.00 13.23 426 GLU C O 1
ATOM 2296 N N . GLY C 3 27 ? 64.152 69.029 8.805 1.00 17.36 427 GLY C N 1
ATOM 2297 C CA . GLY C 3 27 ? 63.801 70.068 7.855 1.00 18.63 427 GLY C CA 1
ATOM 2298 C C . GLY C 3 27 ? 64.335 71.449 8.181 1.00 18.90 427 GLY C C 1
ATOM 2299 O O . GLY C 3 27 ? 64.320 72.341 7.330 1.00 19.74 427 GLY C O 1
ATOM 2300 N N . ALA C 3 28 ? 64.808 71.634 9.409 1.00 11.89 428 ALA C N 1
ATOM 2301 C CA . ALA C 3 28 ? 65.337 72.928 9.822 1.00 11.28 428 ALA C CA 1
ATOM 2302 C C . ALA C 3 28 ? 66.699 73.182 9.190 1.00 10.15 428 ALA C C 1
ATOM 2303 O O . ALA C 3 28 ? 67.355 72.263 8.695 1.00 10.52 428 ALA C O 1
ATOM 2305 N N . SER C 3 29 ? 67.120 74.440 9.205 1.00 8.76 429 SER C N 1
ATOM 2306 C CA . SER C 3 29 ? 68.411 74.806 8.651 1.00 7.47 429 SER C CA 1
ATOM 2307 C C . SER C 3 29 ? 69.290 75.371 9.754 1.00 6.62 429 SER C C 1
ATOM 2308 O O . SER C 3 29 ? 68.797 75.967 10.710 1.00 5.13 429 SER C O 1
ATOM 2311 N N . VAL C 3 30 ? 70.593 75.166 9.618 1.00 7.63 430 VAL C N 1
ATOM 2312 C CA . VAL C 3 30 ? 71.549 75.664 10.589 1.00 7.56 430 VAL C CA 1
ATOM 2313 C C . VAL C 3 30 ? 72.666 76.375 9.841 1.00 8.55 430 VAL C C 1
ATOM 2314 O O . VAL C 3 30 ? 73.237 75.833 8.891 1.00 8.54 430 VAL C O 1
ATOM 2318 N N . LEU C 3 31 ? 72.962 77.602 10.257 1.00 6.76 431 LEU C N 1
ATOM 2319 C CA . LEU C 3 31 ? 74.028 78.371 9.637 1.00 7.47 431 LEU C CA 1
ATOM 2320 C C . LEU C 3 31 ? 75.135 78.613 10.636 1.00 6.68 431 LEU C C 1
ATOM 2321 O O . LEU C 3 31 ? 74.900 79.118 11.740 1.00 7.98 431 LEU C O 1
ATOM 2326 N N . LEU C 3 32 ? 76.343 78.254 10.232 1.00 7.24 432 LEU C N 1
ATOM 2327 C CA . LEU C 3 32 ? 77.521 78.433 11.058 1.00 6.39 432 LEU C CA 1
ATOM 2328 C C . LEU C 3 32 ? 78.246 79.669 10.548 1.00 6.94 432 LEU C C 1
ATOM 2329 O O . LEU C 3 32 ? 78.587 79.746 9.369 1.00 7.00 432 LEU C O 1
ATOM 2334 N N . PHE C 3 33 ? 78.454 80.650 11.419 1.00 6.05 433 PHE C N 1
ATOM 2335 C CA . PHE C 3 33 ? 79.181 81.837 11.001 1.00 7.60 433 PHE C CA 1
ATOM 2336 C C . PHE C 3 33 ? 80.084 82.294 12.141 1.00 6.66 433 PHE C C 1
ATOM 2337 O O . PHE C 3 33 ? 79.992 81.770 13.249 1.00 8.08 433 PHE C O 1
ATOM 2345 N N . GLU C 3 34 ? 80.976 83.238 11.864 1.00 7.02 434 GLU C N 1
ATOM 2346 C CA . GLU C 3 34 ? 81.937 83.685 12.863 1.00 5.00 434 GLU C CA 1
ATOM 2347 C C . GLU C 3 34 ? 82.730 82.452 13.302 1.00 5.52 434 GLU C C 1
ATOM 2348 O O . GLU C 3 34 ? 83.130 81.646 12.464 1.00 6.31 434 GLU C O 1
ATOM 2354 N N . ASP C 3 35 ? 82.947 82.293 14.603 1.00 5.52 435 ASP C N 1
ATOM 2355 C CA . ASP C 3 35 ? 83.706 81.153 15.110 1.00 8.48 435 ASP C CA 1
ATOM 2356 C C . ASP C 3 35 ? 82.975 79.811 14.982 1.00 8.61 435 ASP C C 1
ATOM 2357 O O . ASP C 3 35 ? 83.573 78.747 15.182 1.00 8.98 435 ASP C O 1
ATOM 2362 N N . GLY C 3 36 ? 81.686 79.855 14.654 1.00 6.63 436 GLY C N 1
ATOM 2363 C CA . GLY C 3 36 ? 80.936 78.621 14.492 1.00 7.42 436 GLY C CA 1
ATOM 2364 C C . GLY C 3 36 ? 81.439 77.831 13.291 1.00 6.85 436 GLY C C 1
ATOM 2365 O O . GLY C 3 36 ? 81.200 76.623 13.182 1.00 7.12 436 GLY C O 1
ATOM 2366 N N . ILE C 3 37 ? 82.135 78.526 12.391 1.00 4.71 437 ILE C N 1
ATOM 2367 C CA . ILE C 3 37 ? 82.702 77.951 11.163 1.00 7.25 437 ILE C CA 1
ATOM 2368 C C . ILE C 3 37 ? 83.574 76.715 11.386 1.00 6.36 437 ILE C C 1
ATOM 2369 O O . ILE C 3 37 ? 83.599 75.800 10.565 1.00 5.37 437 ILE C O 1
ATOM 2374 N N . TYR C 3 38 ? 84.292 76.695 12.499 1.00 7.03 438 TYR C N 1
ATOM 2375 C CA . TYR C 3 38 ? 85.184 75.581 12.785 1.00 7.37 438 TYR C CA 1
ATOM 2376 C C . TYR C 3 38 ? 84.469 74.231 12.851 1.00 7.20 438 TYR C C 1
ATOM 2377 O O . TYR C 3 38 ? 85.067 73.194 12.569 1.00 8.74 438 TYR C O 1
ATOM 2386 N N . ALA C 3 39 ? 83.193 74.248 13.215 1.00 8.16 439 ALA C N 1
ATOM 2387 C CA . ALA C 3 39 ? 82.422 73.015 13.299 1.00 7.58 439 ALA C CA 1
ATOM 2388 C C . ALA C 3 39 ? 82.190 72.392 11.921 1.00 8.90 439 ALA C C 1
ATOM 2389 O O . ALA C 3 39 ? 81.921 71.202 11.815 1.00 10.42 439 ALA C O 1
ATOM 2391 N N . ALA C 3 40 ? 82.303 73.194 10.868 1.00 7.57 440 ALA C N 1
ATOM 2392 C CA . ALA C 3 40 ? 82.071 72.692 9.514 1.00 7.73 440 ALA C CA 1
ATOM 2393 C C . ALA C 3 40 ? 83.289 72.031 8.873 1.00 9.61 440 ALA C C 1
ATOM 2394 O O . ALA C 3 40 ? 83.194 71.465 7.783 1.00 10.30 440 ALA C O 1
ATOM 2396 N N . LEU C 3 41 ? 84.427 72.087 9.554 1.00 10.19 441 LEU C N 1
ATOM 2397 C CA . LEU C 3 41 ? 85.661 71.524 9.019 1.00 11.29 441 LEU C CA 1
ATOM 2398 C C . LEU C 3 41 ? 85.812 70.011 9.175 1.00 11.74 441 LEU C C 1
ATOM 2399 O O . LEU C 3 41 ? 85.574 69.449 10.244 1.00 11.85 441 LEU C O 1
ATOM 2404 N N . ALA C 3 42 ? 86.212 69.353 8.094 1.00 13.95 442 ALA C N 1
ATOM 2405 C CA . ALA C 3 42 ? 86.401 67.912 8.124 1.00 13.83 442 ALA C CA 1
ATOM 2406 C C . ALA C 3 42 ? 87.590 67.577 9.020 1.00 14.31 442 ALA C C 1
ATOM 2407 O O . ALA C 3 42 ? 88.539 68.354 9.120 1.00 16.41 442 ALA C O 1
ATOM 2409 N N . GLY C 3 43 ? 87.518 66.431 9.686 1.00 14.35 443 GLY C N 1
ATOM 2410 C CA . GLY C 3 43 ? 88.612 65.992 10.535 1.00 15.54 443 GLY C CA 1
ATOM 2411 C C . GLY C 3 43 ? 88.651 66.407 11.995 1.00 15.78 443 GLY C C 1
ATOM 2412 O O . GLY C 3 43 ? 89.544 65.971 12.724 1.00 15.76 443 GLY C O 1
ATOM 2413 N N . THR C 3 44 ? 87.709 67.232 12.441 1.00 13.92 444 THR C N 1
ATOM 2414 C CA . THR C 3 44 ? 87.711 67.660 13.841 1.00 14.74 444 THR C CA 1
ATOM 2415 C C . THR C 3 44 ? 87.045 66.625 14.738 1.00 15.78 444 THR C C 1
ATOM 2416 O O . THR C 3 44 ? 86.466 65.649 14.258 1.00 16.45 444 THR C O 1
ATOM 2420 N N . ARG C 3 45 ? 87.119 66.856 16.044 1.00 15.11 445 ARG C N 1
ATOM 2421 C CA . ARG C 3 45 ? 86.535 65.946 17.021 1.00 17.03 445 ARG C CA 1
ATOM 2422 C C . ARG C 3 45 ? 85.004 65.961 16.996 1.00 16.26 445 ARG C C 1
ATOM 2423 O O . ARG C 3 45 ? 84.364 65.102 17.602 1.00 15.07 445 ARG C O 1
ATOM 2431 N N . VAL C 3 46 ? 84.413 66.933 16.303 1.00 13.39 446 VAL C N 1
ATOM 2432 C CA . VAL C 3 46 ? 82.957 67.006 16.235 1.00 12.15 446 VAL C CA 1
ATOM 2433 C C . VAL C 3 46 ? 82.394 66.636 14.869 1.00 11.52 446 VAL C C 1
ATOM 2434 O O . VAL C 3 46 ? 81.192 66.748 14.648 1.00 11.26 446 VAL C O 1
ATOM 2438 N N . GLU C 3 47 ? 83.254 66.191 13.958 1.00 11.38 447 GLU C N 1
ATOM 2439 C CA . GLU C 3 47 ? 82.801 65.814 12.620 1.00 12.11 447 GLU C CA 1
ATOM 2440 C C . GLU C 3 47 ? 81.689 64.765 12.670 1.00 13.52 447 GLU C C 1
ATOM 2441 O O . GLU C 3 47 ? 80.708 64.854 11.934 1.00 13.14 447 GLU C O 1
ATOM 2447 N N . SER C 3 48 ? 81.843 63.774 13.545 1.00 16.50 448 SER C N 1
ATOM 2448 C CA . SER C 3 48 ? 80.854 62.709 13.675 1.00 18.86 448 SER C CA 1
ATOM 2449 C C . SER C 3 48 ? 79.450 63.222 13.965 1.00 17.96 448 SER C C 1
ATOM 2450 O O . SER C 3 48 ? 78.488 62.831 13.301 1.00 18.21 448 SER C O 1
ATOM 2453 N N . GLN C 3 49 ? 79.330 64.087 14.964 1.00 15.28 449 GLN C N 1
ATOM 2454 C CA . GLN C 3 49 ? 78.031 64.628 15.334 1.00 14.89 449 GLN C CA 1
ATOM 2455 C C . GLN C 3 49 ? 77.476 65.581 14.284 1.00 11.65 449 GLN C C 1
ATOM 2456 O O . GLN C 3 49 ? 76.262 65.678 14.105 1.00 10.50 449 GLN C O 1
ATOM 2462 N N . VAL C 3 50 ? 78.357 66.286 13.585 1.00 10.90 450 VAL C N 1
ATOM 2463 C CA . VAL C 3 50 ? 77.902 67.200 12.546 1.00 10.88 450 VAL C CA 1
ATOM 2464 C C . VAL C 3 50 ? 77.399 66.389 11.352 1.00 12.45 450 VAL C C 1
ATOM 2465 O O . VAL C 3 50 ? 76.346 66.686 10.794 1.00 11.22 450 VAL C O 1
ATOM 2469 N N . THR C 3 51 ? 78.145 65.354 10.981 1.00 16.33 451 THR C N 1
ATOM 2470 C CA . THR C 3 51 ? 77.760 64.503 9.861 1.00 17.26 451 THR C CA 1
ATOM 2471 C C . THR C 3 51 ? 76.405 63.859 10.138 1.00 18.37 451 THR C C 1
ATOM 2472 O O . THR C 3 51 ? 75.557 63.769 9.250 1.00 17.13 451 THR C O 1
ATOM 2476 N N . GLU C 3 52 ? 76.201 63.415 11.375 1.00 14.38 452 GLU C N 1
ATOM 2477 C CA . GLU C 3 52 ? 74.934 62.805 11.753 1.00 16.64 452 GLU C CA 1
ATOM 2478 C C . GLU C 3 52 ? 73.795 63.804 11.565 1.00 14.89 452 GLU C C 1
ATOM 2479 O O . GLU C 3 52 ? 72.708 63.440 11.123 1.00 15.53 452 GLU C O 1
ATOM 2485 N N . ALA C 3 53 ? 74.053 65.065 11.897 1.00 13.63 453 ALA C N 1
ATOM 2486 C CA . ALA C 3 53 ? 73.046 66.115 11.773 1.00 13.60 453 ALA C CA 1
ATOM 2487 C C . ALA C 3 53 ? 72.611 66.317 10.324 1.00 13.24 453 ALA C C 1
ATOM 2488 O O . ALA C 3 53 ? 71.449 66.628 10.053 1.00 13.41 453 ALA C O 1
ATOM 2490 N N . LEU C 3 54 ? 73.545 66.142 9.394 1.00 15.51 454 LEU C N 1
ATOM 2491 C CA . LEU C 3 54 ? 73.246 66.297 7.974 1.00 15.51 454 LEU C CA 1
ATOM 2492 C C . LEU C 3 54 ? 72.132 65.347 7.559 1.00 16.43 454 LEU C C 1
ATOM 2493 O O . LEU C 3 54 ? 71.488 65.538 6.527 1.00 18.73 454 LEU C O 1
ATOM 2498 N N . GLY C 3 55 ? 71.908 64.324 8.376 1.00 20.09 455 GLY C N 1
ATOM 2499 C CA . GLY C 3 55 ? 70.872 63.351 8.084 1.00 22.31 455 GLY C CA 1
ATOM 2500 C C . GLY 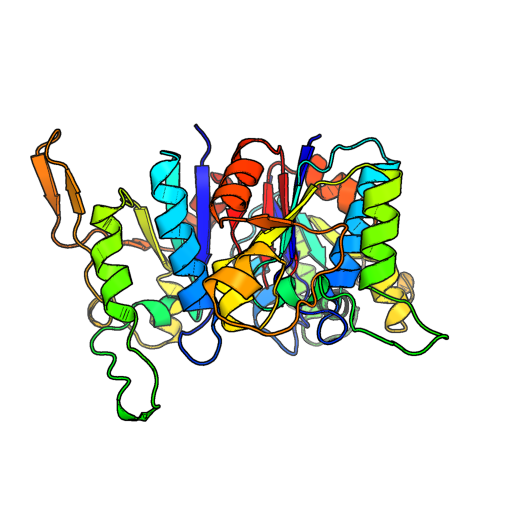C 3 55 ? 69.457 63.889 8.193 1.00 22.79 455 GLY C C 1
ATOM 2501 O O . GLY C 3 55 ? 68.545 63.356 7.566 1.00 24.19 455 GLY C O 1
ATOM 2502 N N . LYS C 3 56 ? 69.254 64.941 8.981 1.00 20.97 456 LYS C N 1
ATOM 2503 C CA . LYS C 3 56 ? 67.911 65.495 9.119 1.00 20.84 456 LYS C CA 1
ATOM 2504 C C . LYS C 3 56 ? 67.834 67.009 8.975 1.00 18.28 456 LYS C C 1
ATOM 2505 O O . LYS C 3 56 ? 66.748 67.566 8.831 1.00 19.48 456 LYS C O 1
ATOM 2511 N N . LEU C 3 57 ? 68.985 67.671 9.003 1.00 14.25 457 LEU C N 1
ATOM 2512 C CA . LEU C 3 57 ? 69.034 69.126 8.887 1.00 11.00 457 LEU C CA 1
ATOM 2513 C C . LEU C 3 57 ? 69.823 69.567 7.662 1.00 11.17 457 LEU C C 1
ATOM 2514 O O . LEU C 3 57 ? 70.636 68.811 7.136 1.00 12.60 457 LEU C O 1
ATOM 2519 N N . LYS C 3 58 ? 69.575 70.798 7.216 1.00 9.03 458 LYS C N 1
ATOM 2520 C CA . LYS C 3 58 ? 70.308 71.381 6.099 1.00 8.80 458 LYS C CA 1
ATOM 2521 C C . LYS C 3 58 ? 71.338 72.286 6.775 1.00 7.89 458 LYS C C 1
ATOM 2522 O O . LYS C 3 58 ? 70.968 73.226 7.478 1.00 7.90 458 LYS C O 1
ATOM 2528 N N . LEU C 3 59 ? 72.619 71.998 6.579 1.00 7.02 459 LEU C N 1
ATOM 2529 C CA . LEU C 3 59 ? 73.674 72.791 7.207 1.00 6.53 459 LEU C CA 1
ATOM 2530 C C . LEU C 3 59 ? 74.353 73.722 6.211 1.00 6.54 459 LEU C C 1
ATOM 2531 O O . LEU C 3 59 ? 74.621 73.342 5.067 1.00 6.93 459 LEU C O 1
ATOM 2536 N N . TYR C 3 60 ? 74.633 74.941 6.663 1.00 6.12 460 TYR C N 1
ATOM 2537 C CA . TYR C 3 60 ? 75.287 75.954 5.842 1.00 5.24 460 TYR C CA 1
ATOM 2538 C C . TYR C 3 60 ? 76.419 76.575 6.641 1.00 5.77 460 TYR C C 1
ATOM 2539 O O . TYR C 3 60 ? 76.369 76.609 7.869 1.00 6.09 460 TYR C O 1
ATOM 2548 N N . VAL C 3 61 ? 77.434 77.064 5.941 1.00 5.16 461 VAL C N 1
ATOM 2549 C CA . VAL C 3 61 ? 78.564 77.702 6.596 1.00 6.05 461 VAL C CA 1
ATOM 2550 C C . VAL C 3 61 ? 78.860 78.988 5.837 1.00 6.09 461 VAL C C 1
ATOM 2551 O O . VAL C 3 61 ? 78.783 79.015 4.612 1.00 6.50 461 VAL C O 1
ATOM 2555 N N . LEU C 3 62 ? 79.184 80.058 6.560 1.00 6.59 462 LEU C N 1
ATOM 2556 C CA . LEU C 3 62 ? 79.457 81.339 5.915 1.00 7.66 462 LEU C CA 1
ATOM 2557 C C . LEU C 3 62 ? 80.873 81.390 5.342 1.00 9.04 462 LEU C C 1
ATOM 2558 O O . LEU C 3 62 ? 81.858 81.417 6.079 1.00 7.11 462 LEU C O 1
ATOM 2563 N N . GLY C 3 63 ? 80.954 81.398 4.013 1.00 7.99 463 GLY C N 1
ATOM 2564 C CA . GLY C 3 63 ? 82.231 81.423 3.319 1.00 10.04 463 GLY C CA 1
ATOM 2565 C C . GLY C 3 63 ? 83.193 82.518 3.742 1.00 11.17 463 GLY C C 1
ATOM 2566 O O . GLY C 3 63 ? 84.386 82.255 3.896 1.00 13.21 463 GLY C O 1
ATOM 2567 N N . PRO C 3 64 ? 82.718 83.761 3.913 1.00 12.21 464 PRO C N 1
ATOM 2568 C CA . PRO C 3 64 ? 83.600 84.856 4.326 1.00 11.16 464 PRO C CA 1
ATOM 2569 C C . PRO C 3 64 ? 84.324 84.561 5.642 1.00 10.27 464 PRO C C 1
ATOM 2570 O O . PRO C 3 64 ? 85.515 84.851 5.774 1.00 9.75 464 PRO C O 1
ATOM 2574 N N . ASP C 3 65 ? 83.612 83.995 6.615 1.00 8.16 465 ASP C N 1
ATOM 2575 C CA . ASP C 3 65 ? 84.238 83.665 7.893 1.00 8.17 465 ASP C CA 1
ATOM 2576 C C . ASP C 3 65 ? 85.175 82.468 7.734 1.00 7.34 465 ASP C C 1
ATOM 2577 O O . ASP C 3 65 ? 86.227 82.403 8.371 1.00 6.31 465 ASP C O 1
ATOM 2582 N N . LEU C 3 66 ? 84.798 81.526 6.875 1.00 5.88 466 LEU C N 1
ATOM 2583 C CA . LEU C 3 66 ? 85.639 80.359 6.624 1.00 8.79 466 LEU C CA 1
ATOM 2584 C C . LEU C 3 66 ? 86.982 80.810 6.076 1.00 8.29 466 LEU C C 1
ATOM 2585 O O . LEU C 3 66 ? 88.037 80.421 6.579 1.00 8.41 466 LEU C O 1
ATOM 2590 N N . LYS C 3 67 ? 86.931 81.632 5.030 1.00 9.15 467 LYS C N 1
ATOM 2591 C CA . LYS C 3 67 ? 88.137 82.129 4.377 1.00 10.17 467 LYS C CA 1
ATOM 2592 C C . LYS C 3 67 ? 88.989 82.993 5.297 1.00 9.49 467 LYS C C 1
ATOM 2593 O O . LYS C 3 67 ? 90.215 82.920 5.272 1.00 8.98 467 LYS C O 1
ATOM 2599 N N . ALA C 3 68 ? 88.340 83.820 6.104 1.00 8.32 468 ALA C N 1
ATOM 2600 C CA . ALA C 3 68 ? 89.057 84.699 7.011 1.00 7.12 468 ALA C CA 1
ATOM 2601 C C . ALA C 3 68 ? 89.879 83.895 8.012 1.00 8.32 468 ALA C C 1
ATOM 2602 O O . ALA C 3 68 ? 90.943 84.331 8.460 1.00 8.32 468 ALA C O 1
ATOM 2604 N N . ARG C 3 69 ? 89.388 82.710 8.348 1.00 6.70 469 ARG C N 1
ATOM 2605 C CA . ARG C 3 69 ? 90.082 81.875 9.311 1.00 7.75 469 ARG C CA 1
ATOM 2606 C C . ARG C 3 69 ? 91.078 80.897 8.698 1.00 9.71 469 ARG C C 1
ATOM 2607 O O . ARG C 3 69 ? 91.663 80.076 9.401 1.00 8.75 469 ARG C O 1
ATOM 2615 N N . GLY C 3 70 ? 91.274 81.007 7.385 1.00 8.33 470 GLY C N 1
ATOM 2616 C CA . GLY C 3 70 ? 92.247 80.179 6.691 1.00 9.22 470 GLY C CA 1
ATOM 2617 C C . GLY C 3 70 ? 91.787 78.901 6.020 1.00 10.09 470 GLY C C 1
ATOM 2618 O O . GLY C 3 70 ? 92.613 78.048 5.699 1.00 11.50 470 GLY C O 1
ATOM 2619 N N . PHE C 3 71 ? 90.492 78.753 5.780 1.00 9.78 471 PHE C N 1
ATOM 2620 C CA . PHE C 3 71 ? 90.017 77.527 5.152 1.00 11.27 471 PHE C CA 1
ATOM 2621 C C . PHE C 3 71 ? 89.266 77.721 3.847 1.00 13.65 471 PHE C C 1
ATOM 2622 O O . PHE C 3 71 ? 88.441 78.623 3.720 1.00 14.33 471 PHE C O 1
ATOM 2630 N N . SER C 3 72 ? 89.572 76.868 2.873 1.00 13.07 472 SER C N 1
ATOM 2631 C CA . SER C 3 72 ? 88.906 76.924 1.577 1.00 13.27 472 SER C CA 1
ATOM 2632 C C . SER C 3 72 ? 87.665 76.041 1.656 1.00 13.36 472 SER C C 1
ATOM 2633 O O . SER C 3 72 ? 87.533 75.233 2.574 1.00 11.16 472 SER C O 1
ATOM 2636 N N . ASP C 3 73 ? 86.761 76.191 0.695 1.00 14.47 473 ASP C N 1
ATOM 2637 C CA . ASP C 3 73 ? 85.519 75.420 0.678 1.00 17.17 473 ASP C CA 1
ATOM 2638 C C . ASP C 3 73 ? 85.735 73.914 0.665 1.00 17.01 473 ASP C C 1
ATOM 2639 O O . ASP C 3 73 ? 84.878 73.150 1.112 1.00 17.79 473 ASP C O 1
ATOM 2644 N N . GLU C 3 74 ? 86.883 73.496 0.147 1.00 16.47 474 GLU C N 1
ATOM 2645 C CA . GLU C 3 74 ? 87.213 72.081 0.040 1.00 18.67 474 GLU C CA 1
ATOM 2646 C C . GLU C 3 74 ? 87.511 71.449 1.393 1.00 17.63 474 GLU C C 1
ATOM 2647 O O . GLU C 3 74 ? 87.555 70.225 1.519 1.00 17.46 474 GLU C O 1
ATOM 2653 N N . ARG C 3 75 ? 87.706 72.287 2.404 1.00 15.40 475 ARG C N 1
ATOM 2654 C CA . ARG C 3 75 ? 88.021 71.802 3.742 1.00 13.82 475 ARG C CA 1
ATOM 2655 C C . ARG C 3 75 ? 86.768 71.489 4.546 1.00 11.96 475 ARG C C 1
ATOM 2656 O O . ARG C 3 75 ? 86.849 70.951 5.645 1.00 9.30 475 ARG C O 1
ATOM 2664 N N . VAL C 3 76 ? 85.610 71.828 3.994 1.00 10.62 476 VAL C N 1
ATOM 2665 C CA . VAL C 3 76 ? 84.345 71.605 4.677 1.00 10.36 476 VAL C CA 1
ATOM 2666 C C . VAL C 3 76 ? 83.841 70.166 4.568 1.00 12.10 476 VAL C C 1
ATOM 2667 O O . VAL C 3 76 ? 84.142 69.460 3.602 1.00 11.18 476 VAL C O 1
ATOM 2671 N N . ILE C 3 77 ? 83.085 69.736 5.572 1.00 10.81 477 ILE C N 1
ATOM 2672 C CA . ILE C 3 77 ? 82.497 68.403 5.570 1.00 11.67 477 ILE C CA 1
ATOM 2673 C C . ILE C 3 77 ? 81.514 68.374 4.404 1.00 12.25 477 ILE C C 1
ATOM 2674 O O . ILE C 3 77 ? 80.639 69.236 4.303 1.00 9.31 477 ILE C O 1
ATOM 2679 N N . PRO C 3 78 ? 81.657 67.394 3.497 1.00 13.01 478 PRO C N 1
ATOM 2680 C CA . PRO C 3 78 ? 80.755 67.294 2.346 1.00 13.51 478 PRO C CA 1
ATOM 2681 C C . PRO C 3 78 ? 79.294 67.282 2.780 1.00 12.62 478 PRO C C 1
ATOM 2682 O O . PRO C 3 78 ? 78.899 66.496 3.641 1.00 13.55 478 PRO C O 1
ATOM 2686 N N . GLY C 3 79 ? 78.491 68.157 2.185 1.00 11.57 479 GLY C N 1
ATOM 2687 C CA . GLY C 3 79 ? 77.086 68.216 2.548 1.00 10.07 479 GLY C CA 1
ATOM 2688 C C . GLY C 3 79 ? 76.712 69.566 3.118 1.00 8.81 479 GLY C C 1
ATOM 2689 O O . GLY C 3 79 ? 75.557 69.987 3.041 1.00 10.31 479 GLY C O 1
ATOM 2690 N N . ILE C 3 80 ? 77.691 70.240 3.712 1.00 8.52 480 ILE C N 1
ATOM 2691 C CA . ILE C 3 80 ? 77.461 71.566 4.271 1.00 7.44 480 ILE C CA 1
ATOM 2692 C C . ILE C 3 80 ? 77.649 72.558 3.128 1.00 7.96 480 ILE C C 1
ATOM 2693 O O . ILE C 3 80 ? 78.718 72.628 2.531 1.00 10.21 480 ILE C O 1
ATOM 2698 N N . SER C 3 81 ? 76.600 73.316 2.824 1.00 7.35 481 SER C N 1
ATOM 2699 C CA . SER C 3 81 ? 76.642 74.288 1.739 1.00 7.14 481 SER C CA 1
ATOM 2700 C C . SER C 3 81 ? 77.313 75.576 2.183 1.00 7.34 481 SER C C 1
ATOM 2701 O O . SER C 3 81 ? 76.979 76.115 3.232 1.00 7.87 481 SER C O 1
ATOM 2704 N N . VAL C 3 82 ? 78.249 76.067 1.377 1.00 7.08 482 VAL C N 1
ATOM 2705 C CA . VAL C 3 82 ? 78.949 77.310 1.685 1.00 7.91 482 VAL C CA 1
ATOM 2706 C C . VAL C 3 82 ? 78.162 78.459 1.057 1.00 9.19 482 VAL C C 1
ATOM 2707 O O . VAL C 3 82 ? 77.839 78.419 -0.130 1.00 8.22 482 VAL C O 1
ATOM 2711 N N . VAL C 3 83 ? 77.846 79.468 1.865 1.00 8.38 483 VAL C N 1
ATOM 2712 C CA . VAL C 3 83 ? 77.090 80.628 1.402 1.00 9.11 483 VAL C CA 1
ATOM 2713 C C . VAL C 3 83 ? 77.811 81.931 1.760 1.00 9.36 483 VAL C C 1
ATOM 2714 O O . VAL C 3 83 ? 78.693 81.944 2.616 1.00 8.15 483 VAL C O 1
ATOM 2718 N N . ASP C 3 84 ? 77.454 83.023 1.087 1.00 10.42 484 ASP C N 1
ATOM 2719 C CA . ASP C 3 84 ? 78.057 84.313 1.408 1.00 10.49 484 ASP C CA 1
ATOM 2720 C C . ASP C 3 84 ? 77.008 85.098 2.181 1.00 9.41 484 ASP C C 1
ATOM 2721 O O . ASP C 3 84 ? 75.969 84.549 2.537 1.00 8.17 484 ASP C O 1
ATOM 2726 N N . TYR C 3 85 ? 77.261 86.371 2.453 1.00 7.79 485 TYR C N 1
ATOM 2727 C CA . TYR C 3 85 ? 76.279 87.140 3.209 1.00 7.58 485 TYR C CA 1
ATOM 2728 C C . TYR C 3 85 ? 74.933 87.242 2.500 1.00 7.91 485 TYR C C 1
ATOM 2729 O O . TYR C 3 85 ? 73.885 87.239 3.149 1.00 8.00 485 TYR C O 1
ATOM 2738 N N . ALA C 3 86 ? 74.951 87.323 1.172 1.00 9.14 486 ALA C N 1
ATOM 2739 C CA . ALA C 3 86 ? 73.701 87.394 0.427 1.00 8.54 486 ALA C CA 1
ATOM 2740 C C . ALA C 3 86 ? 72.940 86.083 0.643 1.00 9.44 486 ALA C C 1
ATOM 2741 O O . ALA C 3 86 ? 71.720 86.084 0.770 1.00 7.15 486 ALA C O 1
ATOM 2743 N N . GLY C 3 87 ? 73.673 84.970 0.697 1.00 10.23 487 GLY C N 1
ATOM 2744 C CA . GLY C 3 87 ? 73.048 83.678 0.924 1.00 9.74 487 GLY C CA 1
ATOM 2745 C C . GLY C 3 87 ? 72.473 83.583 2.327 1.00 9.30 487 GLY C C 1
ATOM 2746 O O . GLY C 3 87 ? 71.443 82.948 2.550 1.00 10.08 487 GLY C O 1
ATOM 2747 N N . PHE C 3 88 ? 73.160 84.217 3.274 1.00 8.40 488 PHE C N 1
ATOM 2748 C CA . PHE C 3 88 ? 72.754 84.258 4.677 1.00 8.51 488 PHE C CA 1
ATOM 2749 C C . PHE C 3 88 ? 71.394 84.956 4.719 1.00 7.12 488 PHE C C 1
ATOM 2750 O O . PHE C 3 88 ? 70.448 84.483 5.349 1.00 7.11 488 PHE C O 1
ATOM 2758 N N . VAL C 3 89 ? 71.298 86.083 4.024 1.00 4.64 489 VAL C N 1
ATOM 2759 C CA . VAL C 3 89 ? 70.045 86.825 3.970 1.00 5.40 489 VAL C CA 1
ATOM 2760 C C . VAL C 3 89 ? 68.927 85.970 3.363 1.00 5.55 489 VAL C C 1
ATOM 2761 O O . VAL C 3 89 ? 67.815 85.944 3.888 1.00 7.66 489 VAL C O 1
ATOM 2765 N N . ASP C 3 90 ? 69.208 85.278 2.261 1.00 9.21 490 ASP C N 1
ATOM 2766 C CA . ASP C 3 90 ? 68.184 84.441 1.639 1.00 10.88 490 ASP C CA 1
ATOM 2767 C C . ASP C 3 90 ? 67.708 83.338 2.580 1.00 10.85 490 ASP C C 1
ATOM 2768 O O . ASP C 3 90 ? 66.537 82.965 2.558 1.00 13.60 490 ASP C O 1
ATOM 2773 N N . LEU C 3 91 ? 68.611 82.807 3.397 1.00 10.89 491 LEU C N 1
ATOM 2774 C CA . LEU C 3 91 ? 68.227 81.766 4.340 1.00 10.89 491 LEU C CA 1
ATOM 2775 C C . LEU C 3 91 ? 67.228 82.292 5.369 1.00 10.91 491 LEU C C 1
ATOM 2776 O O . LEU C 3 91 ? 66.289 81.589 5.743 1.00 10.22 491 LEU C O 1
ATOM 2781 N N . THR C 3 92 ? 67.420 83.526 5.831 1.00 9.00 492 THR C N 1
ATOM 2782 C CA . THR C 3 92 ? 66.507 84.086 6.826 1.00 8.63 492 THR C CA 1
ATOM 2783 C C . THR C 3 92 ? 65.117 84.341 6.256 1.00 9.04 492 THR C C 1
ATOM 2784 O O . THR C 3 92 ? 64.130 84.293 6.992 1.00 8.94 492 THR C O 1
ATOM 2788 N N . THR C 3 93 ? 65.032 84.614 4.954 1.00 11.95 493 THR C N 1
ATOM 2789 C CA . THR C 3 93 ? 63.734 84.867 4.333 1.00 13.32 493 THR C CA 1
ATOM 2790 C C . THR C 3 93 ? 63.064 83.586 3.844 1.00 14.43 493 THR C C 1
ATOM 2791 O O . THR C 3 93 ? 61.835 83.508 3.785 1.00 14.47 493 THR C O 1
ATOM 2795 N N . GLU C 3 94 ? 63.865 82.585 3.489 1.00 14.70 494 GLU C N 1
ATOM 2796 C CA . GLU C 3 94 ? 63.320 81.308 3.033 1.00 15.96 494 GLU C CA 1
ATOM 2797 C C . GLU C 3 94 ? 62.712 80.581 4.228 1.00 16.87 494 GLU C C 1
ATOM 2798 O O . GLU C 3 94 ? 61.633 79.994 4.126 1.00 17.21 494 GLU C O 1
ATOM 2804 N N . CYS C 3 95 ? 63.405 80.626 5.365 1.00 13.44 495 CYS C N 1
ATOM 2805 C CA . CYS C 3 95 ? 62.901 79.996 6.581 1.00 14.82 495 CYS C CA 1
ATOM 2806 C C . CYS C 3 95 ? 61.866 80.926 7.218 1.00 14.42 495 CYS C C 1
ATOM 2807 O O . CYS C 3 95 ? 61.827 82.117 6.919 1.00 14.64 495 CYS C O 1
ATOM 2810 N N . ASP C 3 96 ? 61.027 80.385 8.095 1.00 13.37 496 ASP C N 1
ATOM 2811 C CA . ASP C 3 96 ? 59.975 81.180 8.726 1.00 14.37 496 ASP C CA 1
ATOM 2812 C C . ASP C 3 96 ? 60.421 82.019 9.917 1.00 13.46 496 ASP C C 1
ATOM 2813 O O . ASP C 3 96 ? 59.868 83.088 10.171 1.00 14.95 496 ASP C O 1
ATOM 2818 N N . THR C 3 97 ? 61.410 81.535 10.654 1.00 12.67 497 THR C N 1
ATOM 2819 C CA . THR C 3 97 ? 61.898 82.257 11.825 1.00 12.07 497 THR C CA 1
ATOM 2820 C C . THR C 3 97 ? 63.391 82.021 11.976 1.00 10.88 497 THR C C 1
ATOM 2821 O O . THR C 3 97 ? 63.907 80.999 11.537 1.00 11.11 497 THR C O 1
ATOM 2825 N N . VAL C 3 98 ? 64.083 82.977 12.585 1.00 9.77 498 VAL C N 1
ATOM 2826 C CA . VAL C 3 98 ? 65.513 82.850 12.816 1.00 9.22 498 VAL C CA 1
ATOM 2827 C C . VAL C 3 98 ? 65.719 82.727 14.318 1.00 8.44 498 VAL C C 1
ATOM 2828 O O . VAL C 3 98 ? 65.113 83.460 15.097 1.00 9.83 498 VAL C O 1
ATOM 2832 N N . GLN C 3 99 ? 66.563 81.786 14.719 1.00 6.62 499 GLN C N 1
ATOM 2833 C CA . GLN C 3 99 ? 66.832 81.571 16.132 1.00 8.13 499 GLN C CA 1
ATOM 2834 C C . GLN C 3 99 ? 68.331 81.601 16.353 1.00 8.32 499 GLN C C 1
ATOM 2835 O O . GLN C 3 99 ? 69.054 80.768 15.818 1.00 7.72 499 GLN C O 1
ATOM 2841 N N . ALA C 3 100 ? 68.802 82.556 17.145 1.00 7.71 500 ALA C N 1
ATOM 2842 C CA . ALA C 3 100 ? 70.233 82.672 17.389 1.00 9.53 500 ALA C CA 1
ATOM 2843 C C . ALA C 3 100 ? 70.688 81.914 18.633 1.00 9.54 500 ALA C C 1
ATOM 2844 O O . ALA C 3 100 ? 70.103 82.053 19.705 1.00 11.05 500 ALA C O 1
ATOM 2846 N N . TRP C 3 101 ? 71.726 81.103 18.470 1.00 10.36 501 TRP C N 1
ATOM 2847 C CA . TRP C 3 101 ? 72.306 80.351 19.571 1.00 12.97 501 TRP C CA 1
ATOM 2848 C C . TRP C 3 101 ? 73.616 81.052 19.859 1.00 18.02 501 TRP C C 1
ATOM 2849 O O . TRP C 3 101 ? 74.609 80.853 19.154 1.00 18.66 501 TRP C O 1
ATOM 2860 N N . LEU C 3 102 ? 73.601 81.897 20.884 1.00 33.17 502 LEU C N 1
ATOM 2861 C CA . LEU C 3 102 ? 74.777 82.677 21.258 1.00 37.33 502 LEU C CA 1
ATOM 2862 C C . LEU C 3 102 ? 75.743 81.907 22.157 1.00 39.86 502 LEU C C 1
ATOM 2863 O O . LEU C 3 102 ? 75.730 82.167 23.377 1.00 42.11 502 LEU C O 1
#

Foldseek 3Di:
DEEEEEAAAAPPVDCLLVVSLVVVVVCVVVVYHHAAHEYHHNRLNLFFPPDDDDPVDDDSNVSVLVVCVVRVHAYEYEPVNCVVPPAADPVCCVVVVNPDHTGDVSYYYDHPVVNVVSVVVGPYYHYGYD/DFEEEEEFAAAPDVDCCLVVSLVVLLVCLVVPDHYAYEQEANSQNLFFPDDDCPPVPDDDPSVSQQCSLVSVHQHYEYEPVNCVVVVHDCVRGDFHWHADPVVGDTGRHRYYYDYPVVVVVSVVRGPYYHYD/DEEEEEAAAVVVDCLVVVCLVPDFAEYEYEYEHNSQVLFFPPDPNVVVVVVSLVGYQAEYEQVNCVVVPHDPVRGDPRHHYDHVVVVVVSCVVDDYYHYRD

Solvent-accessible surface area: 15668 Å² total; per-residue (Å²): 88,88,0,1,1,0,0,0,5,8,23,79,150,56,56,0,0,19,0,0,23,48,0,0,65,13,0,17,116,86,68,36,83,10,55,23,0,1,0,2,2,65,0,0,42,0,0,19,110,122,40,129,21,93,186,136,75,69,54,4,1,62,72,0,10,117,5,2,109,130,67,161,18,42,2,0,0,0,42,35,0,0,101,122,60,40,3,16,36,129,44,19,12,97,212,70,66,110,152,65,26,24,17,25,114,84,9,91,30,25,32,12,16,52,1,1,51,1,3,35,84,2,58,25,6,2,5,2,2,7,165,49,29,1,0,2,4,9,23,40,38,20,47,74,63,53,24,1,51,1,1,6,41,0,6,30,70,3,23,92,49,104,29,83,26,0,2,0,1,1,17,56,0,0,75,4,0,32,123,77,39,113,10,193,81,104,75,97,170,41,15,8,60,29,5,105,48,0,4,116,89,127,5,73,117,1,8,0,1,134,42,6,7,137,84,56,66,33,80,70,123,52,4,9,98,0,54,17,125,48,165,170,72,112,38,116,95,119,46,21,10,81,48,12,65,37,70,79,0,10,84,7,1,60,97,5,63,4,1,0,2,10,66,5,0,2,4,0,3,21,15,11,90,121,89,65,1,3,94,10,0,23,100,4,7,50,137,41,1,5,0,0,3,7,11,53,0,0,65,0,0,14,54,69,37,185,4,60,90,66,3,66,135,3,44,67,65,7,123,6,38,0,0,2,44,4,0,124,82,56,59,44,56,61,144,126,11,6,118,60,11,55,51,26,80,32,40,16,0,0,48,8,0,29,124,15,83,7,3,0,5,0,11

Nearest PDB structures (foldseek):
  2hy5-assembly1_B  TM=1.008E+00  e=6.884E-30  Allochromatium vinosum
  2d1p-assembly1_B  TM=9.275E-01  e=2.890E-10  Escherichia coli
  2hy5-assembly1_A  TM=7.470E-01  e=4.388E-07  Allochromatium vinosum
  2d1p-assembly1_A  TM=7.424E-01  e=8.952E-07  Escherichia coli
  3mc3-assembly1_A  TM=8.321E-01  e=4.242E-06  Saccharolobus solfataricus

Secondary structure (DSSP, 8-state):
-EEEEEE-S-TTTSTHHHHHHHHHHHHHHTT-EEEEEEE-GGGGGGGBS-----TTS--HHHHHHHHHHHHT--EEEEHHHHHHHT---HHHHHHHT-S---B-TT-EEE-THHHHHHHHHSSEEEEE--/--EEEEEE-S-TTTSSHHHHHHHHHHHHGGG--EEEEEE-GGGGGGGBS----GGGT----GGGGGGGGGGT--EEEEEHHHHHHTT--GGGBPP--EE-TTT--EES--EEEE-HHHHHHHHHH-SEEEE-/-EEEEE-S-TTT-SHHHHHHHH--TT-EEEE-GGGGGGGBTTSTTHHHHHHHTTTSEEEEEHHHHHHTT--GGGBPTTPEEE-HHHHHHHHHHSSEEEEE-

Sequence (363 aa):
MKFALQINEGPYQHQASDSAYQFAKAALEKGHEIFRVFFYHDGVNNSTRLTTPPQDDRHIVNRWAELAEQYELDMVVCVAAAQRRGIVDEGEASRNGKDATNIHPKFRISGLGQLVEAAIQADRLVVFGDVKKFMYLNRKAPYGTIYAWEALEVVLIGAAFDQDVCVLFLDDGVYQLTRGQDTKGIGMKNFSPTYRTLGDYEVRRIYVDRDSLEARGLTQDDLVEIAFEDMETEEEFDNIVEVIDSARVSELMNESDAVFSFSILHTVNKSPFERNSLESCLKFATEGASVLLFEDGIYAALAGTRVESQVTEALGKLKLYVLGPDLKARGFSDERVIPGISVVDYAGFVDLTTECDTVQAWL

Organism: Allochromatium vinosum (strain ATCC 17899 / DSM 180 / NBRC 103801 / NCIMB 10441 / D) (NCBI:txid572477)